Protein 3Q3U (pdb70)

CATH classification: 1.10.520.10 (+1 more: 1.10.420.10)

Sequence (338 aa):
MMVSCGGGRSVKNAACCAWFPVLDDIQANLFNGGKCEEEAHEAVRLTFHDAVGFSLAAQKAGKFGGGGADGSILAFSSDIIETAFIPNFGLEFTTEGFIPFALAHGVSFGDFVQFAGAVGAANCAGGPRLQFLAGRSNISQPSPDGLVPDPTDSADKILARMADIGFSPTEVVHLLASHSIAAQYEVDTDVAGSPFDSTPSVFDTQFFVESLLHGTQFTGSGQGGEVMSPIPGEFRLQSDFALSRDPRTACEWQALVNNQQAMVNNFEAVVMSSRLAVIGQIPSELVVDCSDVIPTPPLAKVAQQVGSLPPGKSMADVQVACTNGMPFPSLPTSPGPVQTVAPVL

Radius of gyration: 19.37 Å; Cα contacts (8 Å, |Δi|>4): 749; chains: 1; bounding box: 43×42×55 Å

Foldseek 3Di:
DAALDPPHDDPDVVLSLCLVLLVCCCVPQVVNLALFDSLLLLQVLLQLQQLLAFQVCVVVVHGSFLGLALQCQVVVVPSCPFVQNPPCCVNSVSQVVSCVVSVFASSLSSLQSNQQNQQAFALGALAWRWGQHDNDTDHRDHDLHDFLPDALVVVQVSVVRLPDHLLLVLLQCLSLCQAFACPLAVVLGQQGQFLGNSHSFLRNLFQLQFDFDAAQHPCGRQWDGGNAHSHTHGNNSNNQCQPQRRVQSSLVQQQASPVSRVSNNVSSNSSSQRSHDRVSIGTSSSSHDHYDPDDHHRHHAAEAPDFLVRGHRRHDPHDDHDRHHYDDDHRDHRDGRD

Nearest PDB structures (foldseek):
  3q3u-assembly1_A  TM=1.003E+00  e=7.144E-75  Trametopsis cervina
  6iss-assembly1_A  TM=9.719E-01  e=2.420E-45  Phanerochaete chrysosporium RP-78
  6a6q-assembly1_A  TM=9.745E-01  e=8.321E-45  Phanerochaete chrysosporium RP-78
  1b82-assembly2_B  TM=9.732E-01  e=1.282E-44  Phanerodontia chrysosporium
  1lga-assembly2_B  TM=9.740E-01  e=3.044E-44  Phanerodontia chrysosporium

Solvent-accessible surface area: 13655 Å² total; per-residue (Å²): 156,70,84,40,44,92,78,82,51,0,151,44,65,75,0,32,65,14,16,76,1,13,67,36,0,31,62,104,19,3,94,58,26,88,8,72,55,70,1,14,18,0,8,82,0,1,47,18,0,0,0,3,26,8,58,60,18,90,170,75,75,145,116,3,5,21,1,0,13,0,2,0,2,40,58,6,120,87,2,17,83,18,146,34,0,52,29,0,85,82,12,0,93,33,4,25,71,28,0,116,80,58,72,23,10,25,0,8,0,0,8,0,0,0,1,0,0,0,0,14,0,16,16,8,0,95,8,67,2,22,7,46,7,62,84,151,18,106,43,9,42,97,64,24,16,25,29,29,80,14,56,9,94,125,8,8,65,31,6,56,28,5,28,3,49,41,54,32,4,0,20,14,24,0,22,36,0,2,13,19,8,40,91,34,11,92,125,35,25,0,4,0,18,0,42,38,20,56,38,0,12,1,20,3,0,0,0,4,3,0,74,23,81,47,103,28,16,80,32,94,46,12,9,38,83,0,3,10,48,13,2,2,8,14,49,12,3,79,20,3,0,42,20,117,115,0,2,33,46,0,22,53,3,1,65,62,5,89,29,0,9,76,33,0,51,62,4,8,30,108,0,10,25,16,45,38,110,74,109,129,22,61,67,2,27,53,3,5,29,107,29,65,194,50,204,19,58,80,61,1,28,2,6,32,66,30,58,56,84,42,9,68,87,23,9,127,128,25,147,114,27,60,105,5,74,70,36,127,56,98,82,126,94,13,74,72,16,147

InterPro domains:
  IPR001621 Fungal ligninase [PR00462] (22-35)
  IPR001621 Fungal ligninase [PR00462] (36-54)
  IPR001621 Fungal ligninase [PR00462] (56-76)
  IPR001621 Fungal ligninase [PR00462] (83-102)
  IPR001621 Fungal ligninase [PR00462] (103-125)
  IPR001621 Fungal ligninase [PR00462] (126-143)
  IPR001621 Fungal ligninase [PR00462] (144-157)
  IPR001621 Fungal ligninase [PR00462] (158-185)
  IPR001621 Fungal ligninase [PR00462] (186-208)
  IPR001621 Fungal ligninase [PR00462] (209-231)
  IPR001621 Fungal ligninase [PR00462] (252-277)
  IPR001621 Fungal ligninase [PR00462] (286-311)
  IPR001621 Fungal ligninase [PR00462] (336-355)
  IPR001621 Fungal ligninase [cd00692] (24-354)
  IPR002016 Haem peroxidase [PF00141] (46-277)
  IPR002016 Haem peroxidase [PR00458] (61-75)
  IPR002016 Haem peroxidase [PR00458] (126-143)
  IPR002016 Haem peroxidase [PR00458] (145-157)
  IPR002016 Haem peroxidase [PR00458] (190-205)
  IPR002016 Haem peroxidase [PR00458] (215-230)

Secondary structure (DSSP, 8-state):
-EEEETTEEESSGGGGGHHHHHHHHHHHTSTTT--SHHHHHHHHHHHHHHTS--HHHHHTTS----SSSSHHHHTHHHHTTSGGGTTHHHHHHHHHHHHHHHT--HHHHHHHHHHHHHHTSBT------EE---S---PPPTT-S--TTS-HHHHHHHHHTTT--HHHHHHHGGGGGG-EESSS-GGGTTEESSS-TTB-STHHHHHHTBPP-B-SS-S-TTEE-BSSTT--EEHHHHHHHHSTTTHHHHHHHTT-HHHHHHHHHHHHHHHTTTTS-GGGSEE-GGGSPPPPS----SS--BPTT--GGGB----SSS-PPP-PPBPPS---PPPP--

Organism: NCBI:txid1111950

Structure (mmCIF, N/CA/C/O backbone):
data_3Q3U
#
_entry.id   3Q3U
#
_cell.length_a   43.904
_cell.length_b   72.931
_cell.length_c   95.232
_cell.angle_alpha   90.00
_cell.angle_beta   90.00
_cell.angle_gamma   90.00
#
_symmetry.space_group_name_H-M   'P 21 21 21'
#
loop_
_entity.id
_entity.type
_entity.pdbx_description
1 polymer 'Lignin peroxidase'
2 non-polymer 'PROTOPORPHYRIN IX CONTAINING FE'
3 non-polymer (4S)-2-METHYL-2,4-PENTANEDIOL
4 non-polymer 'CALCIUM ION'
5 non-polymer 'SODIUM ION'
6 non-polymer 'CHLORIDE ION'
7 water water
#
loop_
_atom_site.group_PDB
_atom_site.id
_atom_site.type_symbol
_atom_site.label_atom_id
_atom_site.label_alt_id
_atom_site.label_comp_id
_atom_site.label_asym_id
_atom_site.label_entity_id
_atom_site.label_seq_id
_atom_site.pdbx_PDB_ins_code
_atom_site.Cartn_x
_atom_site.Cartn_y
_atom_site.Cartn_z
_atom_site.occupancy
_atom_site.B_iso_or_equiv
_atom_site.auth_seq_id
_atom_site.auth_comp_id
_atom_site.auth_asym_id
_atom_site.auth_atom_id
_atom_site.pdbx_PDB_model_num
ATOM 1 N N . MET A 1 1 ? 22.027 -15.322 -31.484 1.00 17.91 0 MET A N 1
ATOM 2 C CA A MET A 1 1 ? 22.955 -14.289 -30.942 0.50 16.56 0 MET A CA 1
ATOM 3 C CA B MET A 1 1 ? 22.907 -14.247 -30.970 0.50 17.38 0 MET A CA 1
ATOM 4 C C . MET A 1 1 ? 23.788 -13.731 -32.084 1.00 17.70 0 MET A C 1
ATOM 5 O O . MET A 1 1 ? 23.990 -14.405 -33.087 1.00 17.20 0 MET A O 1
ATOM 14 N N . VAL A 1 2 ? 24.295 -12.501 -31.910 1.00 16.88 1 VAL A N 1
ATOM 15 C CA . VAL A 1 2 ? 25.359 -12.016 -32.763 1.00 17.31 1 VAL A CA 1
ATOM 16 C C . VAL A 1 2 ? 26.595 -11.789 -31.860 1.00 17.57 1 VAL A C 1
ATOM 17 O O . VAL A 1 2 ? 26.518 -11.930 -30.610 1.00 17.41 1 VAL A O 1
ATOM 21 N N . SER A 1 3 ? 27.716 -11.427 -32.497 1.00 17.49 2 SER A N 1
ATOM 22 C CA . SER A 1 3 ? 28.934 -11.209 -31.747 1.00 15.90 2 SER A CA 1
ATOM 23 C C .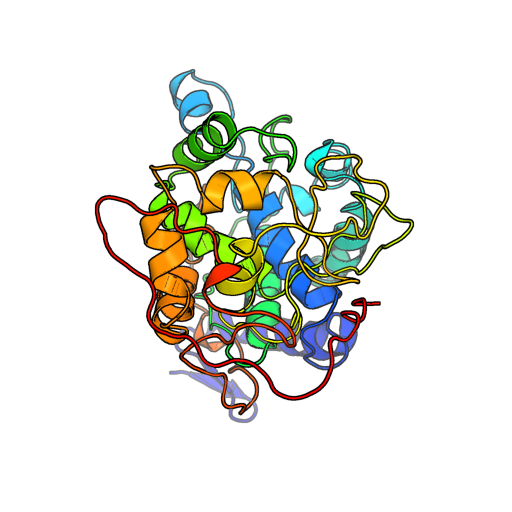 SER A 1 3 ? 29.313 -9.729 -31.775 1.00 15.79 2 SER A C 1
ATOM 24 O O . SER A 1 3 ? 28.988 -8.985 -32.728 1.00 15.13 2 SER A O 1
ATOM 27 N N . CYS A 1 4 ? 30.016 -9.313 -30.736 1.00 12.51 3 CYS A N 1
ATOM 28 C CA . CYS A 1 4 ? 30.422 -7.919 -30.665 1.00 12.82 3 CYS A CA 1
ATOM 29 C C . CYS A 1 4 ? 31.910 -7.888 -30.906 1.00 13.70 3 CYS A C 1
ATOM 30 O O . CYS A 1 4 ? 32.472 -6.813 -30.937 1.00 14.24 3 CYS A O 1
ATOM 33 N N . GLY A 1 5 ? 32.523 -9.065 -31.077 1.00 11.54 4 GLY A N 1
ATOM 34 C CA . GLY A 1 5 ? 33.980 -9.200 -31.232 1.00 13.00 4 GLY A CA 1
ATOM 35 C C . GLY A 1 5 ? 34.669 -9.669 -29.949 1.00 13.10 4 GLY A C 1
ATOM 36 O O . GLY A 1 5 ? 34.226 -9.360 -28.833 1.00 13.00 4 GLY A O 1
ATOM 37 N N . GLY A 1 6 ? 35.729 -10.450 -30.113 1.00 14.34 5 GLY A N 1
ATOM 38 C CA . GLY A 1 6 ? 36.532 -10.842 -28.949 1.00 13.37 5 GLY A CA 1
ATOM 39 C C . GLY A 1 6 ? 35.877 -11.875 -28.057 1.00 13.61 5 GLY A C 1
ATOM 40 O O . GLY A 1 6 ? 36.291 -12.022 -26.901 1.00 13.81 5 GLY A O 1
ATOM 41 N N . GLY A 1 7 ? 34.854 -12.569 -28.556 1.00 12.82 6 GLY A N 1
ATOM 42 C CA . GLY A 1 7 ? 34.180 -13.647 -27.786 1.00 11.41 6 GLY A CA 1
ATOM 43 C C . GLY A 1 7 ? 32.979 -13.125 -27.010 1.00 12.80 6 GLY A C 1
ATOM 44 O O . GLY A 1 7 ? 32.331 -13.891 -26.326 1.00 11.69 6 GLY A O 1
ATOM 45 N N . ARG A 1 8 ? 32.683 -11.828 -27.107 1.00 10.42 7 ARG A N 1
ATOM 46 C CA . ARG A 1 8 ? 31.482 -11.233 -26.490 1.00 13.22 7 ARG A CA 1
ATOM 47 C C . ARG A 1 8 ? 30.275 -11.280 -27.411 1.00 12.28 7 ARG A C 1
ATOM 48 O O . ARG A 1 8 ? 30.358 -10.934 -28.606 1.00 12.50 7 ARG A O 1
ATOM 56 N N . SER A 1 9 ? 29.166 -11.778 -26.865 1.00 12.69 8 SER A N 1
ATOM 57 C CA . SER A 1 9 ? 27.948 -11.991 -27.666 1.00 13.10 8 SER A CA 1
ATOM 58 C C . SER A 1 9 ? 26.731 -11.283 -27.069 1.00 12.96 8 SER A C 1
ATOM 59 O O . SER A 1 9 ? 26.616 -11.162 -25.837 1.00 13.00 8 SER A O 1
ATOM 62 N N . VAL A 1 10 ? 25.813 -10.862 -27.934 1.00 10.80 9 VAL A N 1
ATOM 63 C CA . VAL A 1 10 ? 24.508 -10.297 -27.512 1.00 11.38 9 VAL A CA 1
ATOM 64 C C . VAL A 1 10 ? 23.348 -10.833 -28.381 1.00 11.77 9 VAL A C 1
ATOM 65 O O . VAL A 1 10 ? 23.559 -11.201 -29.535 1.00 11.62 9 VAL A O 1
ATOM 69 N N . LYS A 1 11 ? 22.137 -10.866 -27.822 1.00 10.99 10 LYS A N 1
ATOM 70 C CA . LYS A 1 11 ? 20.934 -11.186 -28.619 1.00 11.79 10 LYS A CA 1
ATOM 71 C C . LYS A 1 11 ? 20.622 -10.055 -29.624 1.00 12.32 10 LYS A C 1
ATOM 72 O O . LYS A 1 11 ? 20.353 -10.305 -30.809 1.00 12.26 10 LYS A O 1
ATOM 78 N N . ASN A 1 12 ? 20.728 -8.817 -29.145 1.00 10.60 11 ASN A N 1
ATOM 79 C CA . ASN A 1 12 ? 20.401 -7.660 -29.973 1.00 10.94 11 ASN A CA 1
ATOM 80 C C . ASN A 1 12 ? 21.620 -6.869 -30.341 1.00 11.28 11 ASN A C 1
ATOM 81 O O . ASN A 1 12 ? 22.234 -6.251 -29.451 1.00 9.47 11 ASN A O 1
ATOM 86 N N . ALA A 1 13 ? 21.926 -6.837 -31.645 1.00 10.96 12 ALA A N 1
ATOM 87 C CA . ALA A 1 13 ? 23.180 -6.240 -32.140 1.00 12.16 12 ALA A CA 1
ATOM 88 C C . ALA A 1 13 ? 23.393 -4.836 -31.648 1.00 11.28 12 ALA A C 1
ATOM 89 O O . ALA A 1 13 ? 24.544 -4.445 -31.421 1.00 10.03 12 ALA A O 1
ATOM 91 N N . ALA A 1 14 ? 22.327 -4.039 -31.545 1.00 10.21 13 ALA A N 1
ATOM 92 C CA . ALA A 1 14 ? 22.534 -2.676 -31.109 1.00 11.79 13 ALA A CA 1
ATOM 93 C C . ALA A 1 14 ? 23.205 -2.590 -29.734 1.00 12.22 13 ALA A C 1
ATOM 94 O O . ALA A 1 14 ? 23.864 -1.535 -29.407 1.00 11.89 13 ALA A O 1
ATOM 96 N N . CYS A 1 15 ? 23.040 -3.658 -28.942 1.00 10.39 14 CYS A N 1
ATOM 97 C CA . CYS A 1 15 ? 23.635 -3.715 -27.602 1.00 10.38 14 CYS A CA 1
ATOM 98 C C . CYS A 1 15 ? 25.159 -3.735 -27.522 1.00 10.57 14 CYS A C 1
ATOM 99 O O . CYS A 1 15 ? 25.734 -3.416 -26.443 1.00 9.59 14 CYS A O 1
ATOM 102 N N . CYS A 1 16 ? 25.818 -4.076 -28.639 1.00 9.20 15 CYS A N 1
ATOM 103 C CA . CYS A 1 16 ? 27.302 -4.107 -28.683 1.00 10.30 15 CYS A CA 1
ATOM 104 C C . CYS A 1 16 ? 27.901 -2.767 -28.231 1.00 10.96 15 CYS A C 1
ATOM 105 O O . CYS A 1 16 ? 28.903 -2.797 -27.535 1.00 11.29 15 CYS A O 1
ATOM 108 N N . ALA A 1 17 ? 27.222 -1.651 -28.540 1.00 10.92 16 ALA A N 1
ATOM 109 C CA . ALA A 1 17 ? 27.644 -0.270 -28.165 1.00 11.46 16 ALA A CA 1
ATOM 110 C C . ALA A 1 17 ? 27.848 -0.107 -26.645 1.00 11.16 16 ALA A C 1
ATOM 111 O O . ALA A 1 17 ? 28.559 0.801 -26.210 1.00 9.77 16 ALA A O 1
ATOM 113 N N . TRP A 1 18 ? 27.192 -0.966 -25.842 1.00 9.06 17 TRP A N 1
ATOM 114 C CA . TRP A 1 18 ? 27.298 -0.856 -24.392 1.00 9.32 17 TRP A CA 1
ATOM 115 C C . TRP A 1 18 ? 28.591 -1.508 -23.840 1.00 10.56 17 TRP A C 1
ATOM 116 O O . TRP A 1 18 ? 28.981 -1.231 -22.711 1.00 10.02 17 TRP A O 1
ATOM 127 N N . PHE A 1 19 ? 29.230 -2.406 -24.623 1.00 9.75 18 PHE A N 1
ATOM 128 C CA . PHE A 1 19 ? 30.511 -2.979 -24.117 1.00 10.41 18 PHE A CA 1
ATOM 129 C C . PHE A 1 19 ? 31.636 -1.963 -23.904 1.00 11.10 18 PHE A C 1
ATOM 130 O O . PHE A 1 19 ? 32.337 -2.062 -22.905 1.00 10.43 18 PHE A O 1
ATOM 138 N N . PRO A 1 20 ? 31.820 -0.991 -24.844 1.00 11.09 19 PRO A N 1
ATOM 139 C CA . PRO A 1 20 ? 32.793 0.052 -24.522 1.00 10.33 19 PRO A CA 1
ATOM 140 C C . PRO A 1 20 ? 32.408 0.862 -23.291 1.00 10.82 19 PRO A C 1
ATOM 141 O O . PRO A 1 20 ? 33.302 1.294 -22.550 1.00 12.26 19 PRO A O 1
ATOM 145 N N . VAL A 1 21 ? 31.122 1.052 -23.030 1.00 9.45 20 VAL A N 1
ATOM 146 C CA . VAL A 1 21 ? 30.696 1.727 -21.784 1.00 7.56 20 VAL A CA 1
ATOM 147 C C . VAL A 1 21 ? 31.048 0.853 -20.583 1.00 7.24 20 VAL A C 1
ATOM 148 O O . VAL A 1 21 ? 31.545 1.379 -19.586 1.00 6.78 20 VAL A O 1
ATOM 152 N N . LEU A 1 22 ? 30.738 -0.449 -20.656 1.00 5.19 21 LEU A N 1
ATOM 153 C CA . LEU A 1 22 ? 31.100 -1.416 -19.592 1.00 6.52 21 LEU A CA 1
ATOM 154 C C . LEU A 1 22 ? 32.597 -1.332 -19.227 1.00 7.56 21 LEU A C 1
ATOM 155 O O . LEU A 1 22 ? 32.980 -1.180 -18.037 1.00 5.60 21 LEU A O 1
ATOM 160 N N . ASP A 1 23 ? 33.455 -1.463 -20.259 1.00 7.97 22 ASP A N 1
ATOM 161 C CA . ASP A 1 23 ? 34.892 -1.492 -20.042 1.00 9.23 22 ASP A CA 1
ATOM 162 C C . ASP A 1 23 ? 35.415 -0.189 -19.376 1.00 9.63 22 ASP A C 1
ATOM 163 O O . ASP A 1 23 ? 36.264 -0.219 -18.433 1.00 8.39 22 ASP A O 1
ATOM 168 N N . ASP A 1 24 ? 34.899 0.945 -19.845 1.00 8.64 23 ASP A N 1
ATOM 169 C CA . ASP A 1 24 ? 35.279 2.243 -19.305 1.00 8.48 23 ASP A CA 1
ATOM 170 C C . ASP A 1 24 ? 34.853 2.391 -17.857 1.00 9.48 23 ASP A C 1
ATOM 171 O O . ASP A 1 24 ? 35.680 2.662 -16.972 1.00 9.35 23 ASP A O 1
ATOM 176 N N . ILE A 1 25 ? 33.572 2.172 -17.583 1.00 8.78 24 ILE A N 1
ATOM 177 C CA . ILE A 1 25 ? 33.182 2.308 -16.193 1.00 9.18 24 ILE A CA 1
ATOM 178 C C . ILE A 1 25 ? 33.787 1.266 -15.253 1.00 7.97 24 ILE A C 1
ATOM 179 O O . ILE A 1 25 ? 34.055 1.578 -14.099 1.00 8.10 24 ILE A O 1
ATOM 184 N N . GLN A 1 26 ? 33.932 0.014 -15.681 1.00 7.55 25 GLN A N 1
ATOM 185 C CA . GLN A 1 26 ? 34.540 -0.929 -14.729 1.00 8.19 25 GLN A CA 1
ATOM 186 C C . GLN A 1 26 ? 35.949 -0.476 -14.366 1.00 9.33 25 GLN A C 1
ATOM 187 O O . GLN A 1 26 ? 36.344 -0.580 -13.220 1.00 9.08 25 GLN A O 1
ATOM 193 N N . ALA A 1 27 ? 36.728 -0.021 -15.369 1.00 10.18 26 ALA A N 1
ATOM 194 C CA . ALA A 1 27 ? 38.090 0.436 -15.084 1.00 11.13 26 ALA A CA 1
ATOM 195 C C . ALA A 1 27 ? 38.165 1.799 -14.368 1.00 10.69 26 ALA A C 1
ATOM 196 O O . ALA A 1 27 ? 38.950 1.952 -13.434 1.00 11.93 26 ALA A O 1
ATOM 198 N N . ASN A 1 28 ? 37.390 2.772 -14.837 1.00 10.61 27 ASN A N 1
ATOM 199 C CA . ASN A 1 28 ? 37.575 4.205 -14.497 1.00 11.39 27 ASN A CA 1
ATOM 200 C C . ASN A 1 28 ? 36.546 4.827 -13.588 1.00 11.21 27 ASN A C 1
ATOM 201 O O . ASN A 1 28 ? 36.713 5.983 -13.122 1.00 13.16 27 ASN A O 1
ATOM 206 N N . LEU A 1 29 ? 35.470 4.109 -13.336 1.00 9.06 28 LEU A N 1
ATOM 207 C CA . LEU A 1 29 ? 34.512 4.577 -12.314 1.00 8.19 28 LEU A CA 1
ATOM 208 C C . LEU A 1 29 ? 34.491 3.593 -11.127 1.00 8.24 28 LEU A C 1
ATOM 209 O O . LEU A 1 29 ? 34.472 4.001 -9.967 1.00 8.53 28 LEU A O 1
ATOM 214 N N . PHE A 1 30 ? 34.473 2.303 -11.413 1.00 8.18 29 PHE A N 1
ATOM 215 C CA . PHE A 1 30 ? 34.399 1.284 -10.322 1.00 8.43 29 PHE A CA 1
ATOM 216 C C . PHE A 1 30 ? 35.762 0.688 -9.895 1.00 9.37 29 PHE A C 1
ATOM 217 O O . PHE A 1 30 ? 35.764 -0.393 -9.293 1.00 9.77 29 PHE A O 1
ATOM 225 N N . ASN A 1 31 ? 36.873 1.328 -10.306 1.00 10.28 30 ASN A N 1
ATOM 226 C CA . ASN A 1 31 ? 38.177 0.984 -9.724 1.00 13.16 30 ASN A CA 1
ATOM 227 C C . ASN A 1 31 ? 38.568 -0.479 -10.033 1.00 12.79 30 ASN A C 1
ATOM 228 O O . ASN A 1 31 ? 39.012 -1.245 -9.138 1.00 14.43 30 ASN A O 1
ATOM 233 N N . GLY A 1 32 ? 38.295 -0.911 -11.277 1.00 12.11 31 GLY A N 1
ATOM 234 C CA . GLY A 1 32 ? 38.520 -2.274 -11.669 1.00 12.11 31 GLY A CA 1
ATOM 235 C C . GLY A 1 32 ? 37.447 -3.271 -11.216 1.00 13.26 31 GLY A C 1
ATOM 236 O O . GLY A 1 32 ? 37.781 -4.348 -10.772 1.00 11.58 31 GLY A O 1
ATOM 237 N N . GLY A 1 33 ? 36.171 -2.921 -11.382 1.00 12.27 32 GLY A N 1
ATOM 238 C CA . GLY A 1 33 ? 35.049 -3.876 -11.190 1.00 12.57 32 GLY A CA 1
ATOM 239 C C . GLY A 1 33 ? 34.788 -4.150 -9.716 1.00 11.38 32 GLY A C 1
ATOM 240 O O . GLY A 1 33 ? 34.348 -5.249 -9.373 1.00 12.42 32 GLY A O 1
ATOM 241 N N . LYS A 1 34 ? 35.030 -3.173 -8.852 1.00 9.84 33 LYS A N 1
ATOM 242 C CA . LYS A 1 34 ? 34.773 -3.341 -7.428 1.00 10.50 33 LYS A CA 1
ATOM 243 C C . LYS A 1 34 ? 33.322 -2.979 -7.010 1.00 10.29 33 LYS A C 1
ATOM 244 O O . LYS A 1 34 ? 32.629 -2.193 -7.681 1.00 8.25 33 LYS A O 1
ATOM 250 N N . CYS A 1 35 ? 32.917 -3.538 -5.872 1.00 8.03 34 CYS A N 1
ATOM 251 C CA . CYS A 1 35 ? 31.665 -3.176 -5.230 1.00 8.14 34 CYS A CA 1
ATOM 252 C C . CYS A 1 35 ? 31.957 -2.313 -3.986 1.00 8.14 34 CYS A C 1
ATOM 253 O O . CYS A 1 35 ? 31.851 -2.778 -2.824 1.00 7.81 34 CYS A O 1
ATOM 256 N N . GLU A 1 36 ? 32.340 -1.065 -4.240 1.00 7.22 35 GLU A N 1
ATOM 257 C CA . GLU A 1 36 ? 32.746 -0.137 -3.193 1.00 8.05 35 GLU A CA 1
ATOM 258 C C . GLU A 1 36 ? 31.961 1.128 -3.413 1.00 6.91 35 GLU A C 1
ATOM 259 O O . GLU A 1 36 ? 30.868 1.047 -3.991 1.00 6.65 35 GLU A O 1
ATOM 265 N N . GLU A 1 37 ? 32.507 2.277 -3.011 1.00 6.35 36 GLU A N 1
ATOM 266 C CA . GLU A 1 37 ? 31.681 3.458 -2.909 1.00 7.50 36 GLU A CA 1
ATOM 267 C C . GLU A 1 37 ? 31.002 3.801 -4.215 1.00 8.19 36 GLU A C 1
ATOM 268 O O . GLU A 1 37 ? 29.840 4.124 -4.198 1.00 7.61 36 GLU A O 1
ATOM 274 N N . GLU A 1 38 ? 31.716 3.746 -5.355 1.00 6.84 37 GLU A N 1
ATOM 275 C CA . GLU A 1 38 ? 31.082 4.207 -6.651 1.00 7.27 37 GLU A CA 1
ATOM 276 C C . GLU A 1 38 ? 29.965 3.282 -7.128 1.00 6.08 37 GLU A C 1
ATOM 277 O O . GLU A 1 38 ? 28.927 3.749 -7.619 1.00 6.53 37 GLU A O 1
ATOM 283 N N . ALA A 1 39 ? 30.177 1.974 -6.988 1.00 6.31 38 ALA A N 1
ATOM 284 C CA . ALA A 1 39 ? 29.125 0.954 -7.268 1.00 5.71 38 ALA A CA 1
ATOM 285 C C . ALA A 1 39 ? 27.920 1.136 -6.393 1.00 5.18 38 ALA A C 1
ATOM 286 O O . ALA A 1 39 ? 26.778 1.028 -6.871 1.00 4.79 38 ALA A O 1
ATOM 288 N N . HIS A 1 40 ? 28.127 1.354 -5.092 1.00 3.24 39 HIS A N 1
ATOM 289 C CA . HIS A 1 40 ? 26.996 1.631 -4.214 1.00 3.11 39 HIS A CA 1
ATOM 290 C C . HIS A 1 40 ? 26.234 2.898 -4.663 1.00 3.36 39 HIS A C 1
ATOM 291 O O . HIS A 1 40 ? 25.013 2.929 -4.717 1.00 3.13 39 HIS A O 1
ATOM 298 N N . GLU A 1 41 ? 26.971 3.958 -4.986 1.00 3.28 40 GLU A N 1
ATOM 299 C CA . GLU A 1 41 ? 26.339 5.208 -5.434 1.00 3.41 40 GLU A CA 1
ATOM 300 C C . GLU A 1 41 ? 25.541 4.959 -6.722 1.00 3.75 40 GLU A C 1
ATOM 301 O O . GLU A 1 41 ? 24.484 5.553 -6.930 1.00 4.22 40 GLU A O 1
ATOM 307 N N . ALA A 1 42 ? 26.070 4.135 -7.616 1.00 5.05 41 ALA A N 1
ATOM 308 C CA . ALA A 1 42 ? 25.363 3.841 -8.880 1.00 3.87 41 ALA A CA 1
ATOM 309 C C . ALA A 1 42 ? 24.003 3.139 -8.588 1.00 5.70 41 ALA A C 1
ATOM 310 O O . ALA A 1 42 ? 22.962 3.462 -9.172 1.00 4.28 41 ALA A O 1
ATOM 312 N N . VAL A 1 43 ? 24.004 2.199 -7.661 1.00 4.16 42 VAL A N 1
ATOM 313 C CA . VAL A 1 43 ? 22.743 1.568 -7.288 1.00 4.38 42 VAL A CA 1
ATOM 314 C C . VAL A 1 43 ? 21.766 2.604 -6.651 1.00 3.62 42 VAL A C 1
ATOM 315 O O . VAL A 1 43 ? 20.583 2.676 -7.027 1.00 3.66 42 VAL A O 1
ATOM 319 N N . ARG A 1 44 ? 22.262 3.396 -5.739 1.00 3.67 43 ARG A N 1
ATOM 320 C CA . ARG A 1 44 ? 21.437 4.392 -5.104 1.00 2.86 43 ARG A CA 1
ATOM 321 C C . ARG A 1 44 ? 20.874 5.368 -6.157 1.00 3.97 43 ARG A C 1
ATOM 322 O O . ARG A 1 44 ? 19.711 5.772 -6.068 1.00 3.85 43 ARG A O 1
ATOM 330 N N . LEU A 1 45 ? 21.715 5.797 -7.112 1.00 3.25 44 LEU A N 1
ATOM 331 C CA . LEU A 1 45 ? 21.247 6.711 -8.166 1.00 4.56 44 LEU A CA 1
ATOM 332 C C . LEU A 1 45 ? 20.088 6.188 -8.986 1.00 5.43 44 LEU A C 1
ATOM 333 O O . LEU A 1 45 ? 19.258 6.982 -9.397 1.00 5.55 44 LEU A O 1
ATOM 338 N N . THR A 1 46 ? 20.005 4.858 -9.230 1.00 4.08 45 THR A N 1
ATOM 339 C CA . THR A 1 46 ? 18.873 4.375 -10.027 1.00 4.85 45 THR A CA 1
ATOM 340 C C . THR A 1 46 ? 17.563 4.751 -9.328 1.00 4.94 45 THR A C 1
ATOM 341 O O . THR A 1 46 ? 16.597 5.151 -9.973 1.00 4.13 45 THR A O 1
ATOM 345 N N . PHE A 1 47 ? 17.559 4.662 -8.000 1.00 4.66 46 PHE A N 1
ATOM 346 C CA . PHE A 1 47 ? 16.349 4.948 -7.233 1.00 4.25 46 PHE A CA 1
ATOM 347 C C . PHE A 1 47 ? 16.134 6.471 -7.143 1.00 4.70 46 PHE A C 1
ATOM 348 O O . PHE A 1 47 ? 15.013 6.925 -7.346 1.00 6.04 46 PHE A O 1
ATOM 356 N N . HIS A 1 48 ? 17.169 7.268 -6.871 1.00 5.35 47 HIS A N 1
ATOM 357 C CA . HIS A 1 48 ? 16.968 8.705 -6.839 1.00 4.81 47 HIS A CA 1
ATOM 358 C C . HIS A 1 48 ? 16.502 9.218 -8.187 1.00 5.19 47 HIS A C 1
ATOM 359 O O . HIS A 1 48 ? 15.794 10.227 -8.263 1.00 4.37 47 HIS A O 1
ATOM 366 N N . ASP A 1 49 ? 16.919 8.552 -9.264 1.00 4.03 48 ASP A N 1
ATOM 367 C CA . ASP A 1 49 ? 16.371 8.929 -10.583 1.00 4.82 48 ASP A CA 1
ATOM 368 C C . ASP A 1 49 ? 14.915 8.527 -10.718 1.00 3.72 48 ASP A C 1
ATOM 369 O O . ASP A 1 49 ? 14.027 9.362 -11.044 1.00 5.24 48 ASP A O 1
ATOM 374 N N . ALA A 1 50 ? 14.620 7.252 -10.504 1.00 5.20 49 ALA A N 1
ATOM 375 C CA . ALA A 1 50 ? 13.278 6.722 -10.813 1.00 5.29 49 ALA A CA 1
ATOM 376 C C . ALA A 1 50 ? 12.174 7.245 -9.886 1.00 6.47 49 ALA A C 1
ATOM 377 O O . ALA A 1 50 ? 11.006 7.299 -10.280 1.00 6.98 49 ALA A O 1
ATOM 379 N N . VAL A 1 51 ? 12.528 7.617 -8.660 1.00 5.20 50 VAL A N 1
ATOM 380 C CA . VAL A 1 51 ? 11.545 7.973 -7.639 1.00 5.11 50 VAL A CA 1
ATOM 381 C C . VAL A 1 51 ? 10.865 9.340 -7.942 1.00 6.20 50 VAL A C 1
ATOM 382 O O . VAL A 1 51 ? 9.806 9.646 -7.385 1.00 4.78 50 VAL A O 1
ATOM 386 N N . GLY A 1 52 ? 11.462 10.121 -8.848 1.00 5.32 51 GLY A N 1
ATOM 387 C CA . GLY A 1 52 ? 10.867 11.435 -9.297 1.00 4.45 51 GLY A CA 1
ATOM 388 C C . GLY A 1 52 ? 9.746 11.165 -10.316 1.00 5.36 51 GLY A C 1
ATOM 389 O O . GLY A 1 52 ? 9.889 11.369 -11.538 1.00 6.45 51 GLY A O 1
ATOM 390 N N . PHE A 1 53 ? 8.625 10.692 -9.788 1.00 6.30 52 PHE A N 1
ATOM 391 C CA . PHE A 1 53 ? 7.477 10.236 -10.548 1.00 6.83 52 PHE A CA 1
ATOM 392 C C . PHE A 1 53 ? 6.277 10.219 -9.556 1.00 8.35 52 PHE A C 1
ATOM 393 O O . PHE A 1 53 ? 6.461 9.915 -8.364 1.00 9.68 52 PHE A O 1
ATOM 401 N N . SER A 1 54 ? 5.063 10.549 -10.011 1.00 6.61 53 SER A N 1
ATOM 402 C CA . SER A 1 54 ? 3.952 10.502 -9.020 1.00 7.73 53 SER A CA 1
ATOM 403 C C . SER A 1 54 ? 2.640 10.164 -9.752 1.00 8.75 53 SER A C 1
ATOM 404 O O . SER A 1 54 ? 2.198 10.959 -10.600 1.00 9.37 53 SER A O 1
ATOM 407 N N . LEU A 1 55 ? 2.067 8.997 -9.459 1.00 9.71 54 LEU A N 1
ATOM 408 C CA . LEU A 1 55 ? 0.755 8.612 -10.009 1.00 10.98 54 LEU A CA 1
ATOM 409 C C . LEU A 1 55 ? -0.299 9.638 -9.541 1.00 11.78 54 LEU A C 1
ATOM 410 O O . LEU A 1 55 ? -1.144 10.079 -10.329 1.00 12.13 54 LEU A O 1
ATOM 415 N N . ALA A 1 56 ? -0.212 10.073 -8.285 1.00 11.28 55 ALA A N 1
ATOM 416 C CA . ALA A 1 56 ? -1.210 11.040 -7.769 1.00 12.23 55 ALA A CA 1
ATOM 417 C C . ALA A 1 56 ? -1.155 12.371 -8.522 1.00 12.76 55 ALA A C 1
ATOM 418 O O . ALA A 1 56 ? -2.225 12.960 -8.871 1.00 13.92 55 ALA A O 1
ATOM 420 N N . ALA A 1 57 ? 0.064 12.869 -8.766 1.00 12.06 56 ALA A N 1
ATOM 421 C CA . ALA A 1 57 ? 0.243 14.099 -9.570 1.00 12.22 56 ALA A CA 1
ATOM 422 C C . ALA A 1 57 ? -0.460 13.942 -10.903 1.00 13.94 56 ALA A C 1
ATOM 423 O O . ALA A 1 57 ? -1.193 14.844 -11.353 1.00 13.69 56 ALA A O 1
ATOM 425 N N . GLN A 1 58 ? -0.178 12.823 -11.576 1.00 14.04 57 GLN A N 1
ATOM 426 C CA . GLN A 1 58 ? -0.775 12.577 -12.908 1.00 16.40 57 GLN A CA 1
ATOM 427 C C . GLN A 1 58 ? -2.298 12.606 -12.860 1.00 17.06 57 GLN A C 1
ATOM 428 O O . GLN A 1 58 ? -2.928 13.193 -13.722 1.00 16.36 57 GLN A O 1
ATOM 434 N N . LYS A 1 59 ? -2.879 11.940 -11.864 1.00 18.30 58 LYS A N 1
ATOM 435 C CA . LYS A 1 59 ? -4.307 12.014 -11.614 1.00 20.11 58 LYS A CA 1
ATOM 436 C C . LYS A 1 59 ? -4.825 13.450 -11.337 1.00 19.87 58 LYS A C 1
ATOM 437 O O . LYS A 1 59 ? -5.890 13.829 -11.839 1.00 20.97 58 LYS A O 1
ATOM 443 N N . ALA A 1 60 ? -4.058 14.277 -10.630 1.00 17.76 59 ALA A N 1
ATOM 444 C CA . ALA A 1 60 ? -4.438 15.678 -10.463 1.00 17.87 59 ALA A CA 1
ATOM 445 C C . ALA A 1 60 ? -4.131 16.591 -11.663 1.00 17.72 59 ALA A C 1
ATOM 446 O O . ALA A 1 60 ? -4.216 17.778 -11.514 1.00 18.52 59 ALA A O 1
ATOM 448 N N . GLY A 1 61 ? -3.677 16.055 -12.801 1.00 16.73 60 GLY A N 1
ATOM 449 C CA . GLY A 1 61 ? -3.358 16.890 -13.991 1.00 15.94 60 GLY A CA 1
ATOM 450 C C . GLY A 1 61 ? -2.082 17.745 -13.838 1.00 15.09 60 GLY A C 1
ATOM 451 O O . GLY A 1 61 ? -1.934 18.803 -14.484 1.00 14.08 60 GLY A O 1
ATOM 452 N N . LYS A 1 62 ? -1.155 17.281 -12.984 1.00 11.91 61 LYS A N 1
ATOM 453 C CA . LYS A 1 62 ? 0.144 17.949 -12.828 1.00 12.15 61 LYS A CA 1
ATOM 454 C C . LYS A 1 62 ? 1.278 17.004 -13.243 1.00 12.22 61 LYS A C 1
ATOM 455 O O . LYS A 1 62 ? 1.119 15.758 -13.252 1.00 11.06 61 LYS A O 1
ATOM 461 N N . PHE A 1 63 ? 2.429 17.614 -13.530 1.00 11.86 62 PHE A N 1
ATOM 462 C CA . PHE A 1 63 ? 3.626 16.852 -13.874 1.00 11.70 62 PHE A CA 1
ATOM 463 C C . PHE A 1 63 ? 4.202 16.268 -12.581 1.00 10.78 62 PHE A C 1
ATOM 464 O O . PHE A 1 63 ? 4.456 16.989 -11.644 1.00 11.18 62 PHE A O 1
ATOM 472 N N . GLY A 1 64 ? 4.314 14.940 -12.534 1.00 9.57 63 GLY A N 1
ATOM 473 C CA . GLY A 1 64 ? 4.840 14.270 -11.329 1.00 8.75 63 GLY A CA 1
ATOM 474 C C . GLY A 1 64 ? 6.294 13.838 -11.468 1.00 7.86 63 GLY A C 1
ATOM 475 O O . GLY A 1 64 ? 6.825 13.230 -10.561 1.00 8.82 63 GLY A O 1
ATOM 476 N N . GLY A 1 65 ? 6.922 14.124 -12.622 1.00 8.12 64 GLY A N 1
ATOM 477 C CA . GLY A 1 65 ? 8.293 13.672 -12.862 1.00 6.17 64 GLY A CA 1
ATOM 478 C C . GLY A 1 65 ? 8.279 12.557 -13.903 1.00 7.25 64 GLY A C 1
ATOM 479 O O . GLY A 1 65 ? 7.300 11.835 -14.024 1.00 8.36 64 GLY A O 1
ATOM 480 N N . GLY A 1 66 ? 9.344 12.458 -14.670 1.00 6.04 65 GLY A N 1
ATOM 481 C CA . GLY A 1 66 ? 9.393 11.470 -15.737 1.00 7.82 65 GLY A CA 1
ATOM 482 C C . GLY A 1 66 ? 10.026 10.139 -15.338 1.00 7.59 65 GLY A C 1
ATOM 483 O O . GLY A 1 66 ? 10.285 9.336 -16.216 1.00 8.02 65 GLY A O 1
ATOM 484 N N . GLY A 1 67 ? 10.230 9.899 -14.039 1.00 8.19 66 GLY A N 1
ATOM 485 C CA . GLY A 1 67 ? 10.742 8.643 -13.533 1.00 7.34 66 GLY A CA 1
ATOM 486 C C . GLY A 1 67 ? 12.191 8.351 -13.877 1.00 7.41 66 GLY A C 1
ATOM 487 O O . GLY A 1 67 ? 13.071 9.175 -13.619 1.00 7.32 66 GLY A O 1
ATOM 488 N N . ALA A 1 68 ? 12.416 7.154 -14.443 1.00 6.89 67 ALA A N 1
ATOM 489 C CA . ALA A 1 68 ? 13.759 6.613 -14.702 1.00 8.43 67 ALA A CA 1
ATOM 490 C C . ALA A 1 68 ? 14.127 7.239 -16.048 1.00 7.05 67 ALA A C 1
ATOM 491 O O . ALA A 1 68 ? 14.083 6.613 -17.098 1.00 8.23 67 ALA A O 1
ATOM 493 N N . ASP A 1 69 ? 14.476 8.523 -16.005 1.00 7.78 68 ASP A N 1
ATOM 494 C CA . ASP A 1 69 ? 14.672 9.336 -17.256 1.00 7.71 68 ASP A CA 1
ATOM 495 C C . ASP A 1 69 ? 16.012 10.109 -17.344 1.00 7.42 68 ASP A C 1
ATOM 496 O O . ASP A 1 69 ? 16.240 10.957 -18.225 1.00 8.14 68 ASP A O 1
ATOM 501 N N . GLY A 1 70 ? 16.940 9.822 -16.426 1.00 7.54 69 GLY A N 1
ATOM 502 C CA . GLY A 1 70 ? 18.176 10.580 -16.407 1.00 6.75 69 GLY A CA 1
ATOM 503 C C . GLY A 1 70 ? 18.121 12.025 -15.939 1.00 6.63 69 GLY A C 1
ATOM 504 O O . GLY A 1 70 ? 19.076 12.727 -16.064 1.00 6.14 69 GLY A O 1
ATOM 505 N N . SER A 1 71 ? 17.000 12.445 -15.372 1.00 8.15 70 SER A N 1
ATOM 506 C CA . SER A 1 71 ? 16.768 13.849 -14.976 1.00 7.28 70 SER A CA 1
ATOM 507 C C . SER A 1 71 ? 17.730 14.242 -13.824 1.00 7.14 70 SER A C 1
ATOM 508 O O . SER A 1 71 ? 18.137 15.392 -13.707 1.00 7.71 70 SER A O 1
ATOM 511 N N . ILE A 1 72 ? 18.056 13.271 -12.975 1.00 6.01 71 ILE A N 1
ATOM 512 C CA . ILE A 1 72 ? 18.998 13.487 -11.862 1.00 6.55 71 ILE A CA 1
ATOM 513 C C . ILE A 1 72 ? 20.417 13.895 -12.375 1.00 6.32 71 ILE A C 1
ATOM 514 O O . ILE A 1 72 ? 21.141 14.609 -11.688 1.00 5.66 71 ILE A O 1
ATOM 519 N N . LEU A 1 73 ? 20.775 13.457 -13.580 1.00 7.84 72 LEU A N 1
ATOM 520 C CA . LEU A 1 73 ? 22.002 13.938 -14.226 1.00 6.85 72 LEU A CA 1
ATOM 521 C C . LEU A 1 73 ? 21.727 15.169 -15.083 1.00 7.80 72 LEU A C 1
ATOM 522 O O . LEU A 1 73 ? 22.396 16.193 -14.921 1.00 8.34 72 LEU A O 1
ATOM 527 N N . ALA A 1 74 ? 20.765 15.080 -15.998 1.00 7.35 73 ALA A N 1
ATOM 528 C CA . ALA A 1 74 ? 20.490 16.281 -16.850 1.00 8.87 73 ALA A CA 1
ATOM 529 C C . ALA A 1 74 ? 20.233 17.545 -16.028 1.00 7.66 73 ALA A C 1
ATOM 530 O O . ALA A 1 74 ? 20.633 18.663 -16.434 1.00 9.66 73 ALA A O 1
ATOM 532 N N . PHE A 1 75 ? 19.514 17.396 -14.911 1.00 6.42 74 PHE A N 1
ATOM 533 C CA . PHE A 1 75 ? 19.237 18.536 -14.090 1.00 6.54 74 PHE A CA 1
ATOM 534 C C . PHE A 1 75 ? 19.809 18.388 -12.712 1.00 7.97 74 PHE A C 1
ATOM 535 O O . PHE A 1 75 ? 19.114 18.724 -11.747 1.00 8.24 74 PHE A O 1
ATOM 543 N N . SER A 1 76 ? 21.041 17.876 -12.616 1.00 9.34 75 SER A N 1
ATOM 544 C CA A SER A 1 76 ? 21.720 17.721 -11.311 0.50 8.98 75 SER A CA 1
ATOM 545 C CA B SER A 1 76 ? 21.744 17.722 -11.326 0.50 9.77 75 SER A CA 1
ATOM 546 C C . SER A 1 76 ? 21.720 19.027 -10.534 1.00 10.46 75 SER A C 1
ATOM 547 O O . SER A 1 76 ? 21.541 19.014 -9.324 1.00 11.01 75 SER A O 1
ATOM 552 N N . ASP A 1 77 ? 21.883 20.170 -11.229 1.00 11.40 76 ASP A N 1
ATOM 553 C CA . ASP A 1 77 ? 21.933 21.478 -10.520 1.00 13.36 76 ASP A CA 1
ATOM 554 C C . ASP A 1 77 ? 20.684 21.647 -9.643 1.00 11.29 76 ASP A C 1
ATOM 555 O O . ASP A 1 77 ? 20.728 22.224 -8.572 1.00 13.12 76 ASP A O 1
ATOM 560 N N . ILE A 1 78 ? 19.557 21.158 -10.156 1.00 8.33 77 ILE A N 1
ATOM 561 C CA A ILE A 1 78 ? 18.270 21.285 -9.484 0.50 8.53 77 ILE A CA 1
ATOM 562 C CA B ILE A 1 78 ? 18.257 21.279 -9.498 0.50 7.98 77 ILE A CA 1
ATOM 563 C C . ILE A 1 78 ? 18.073 20.138 -8.460 1.00 8.34 77 ILE A C 1
ATOM 564 O O . ILE A 1 78 ? 17.840 20.372 -7.245 1.00 9.48 77 ILE A O 1
ATOM 573 N N . GLU A 1 79 ? 18.170 18.909 -8.934 1.00 7.27 78 GLU A N 1
ATOM 574 C CA . GLU A 1 79 ? 17.778 17.769 -8.103 1.00 7.36 78 GLU A CA 1
ATOM 575 C C . GLU A 1 79 ? 18.731 17.539 -6.926 1.00 7.51 78 GLU A C 1
ATOM 576 O O . GLU A 1 79 ? 18.307 17.030 -5.867 1.00 6.59 78 GLU A O 1
ATOM 582 N N . THR A 1 80 ? 20.009 17.880 -7.091 1.00 8.21 79 THR A N 1
ATOM 583 C CA . THR A 1 80 ? 20.980 17.633 -6.000 1.00 9.27 79 THR A CA 1
ATOM 584 C C . THR A 1 80 ? 20.798 18.667 -4.909 1.00 10.44 79 THR A C 1
ATOM 585 O O . THR A 1 80 ? 21.402 18.516 -3.846 1.00 11.09 79 THR A O 1
ATOM 589 N N . ALA A 1 81 ? 19.977 19.694 -5.149 1.00 10.03 80 ALA A N 1
ATOM 590 C CA . ALA A 1 81 ? 19.604 20.639 -4.071 1.00 12.56 80 ALA A CA 1
ATOM 591 C C . ALA A 1 81 ? 18.329 20.242 -3.288 1.00 12.71 80 ALA A C 1
ATOM 592 O O . ALA A 1 81 ? 17.910 20.929 -2.348 1.00 13.39 80 ALA A O 1
ATOM 594 N N . PHE A 1 82 ? 17.733 19.105 -3.671 1.00 9.97 81 PHE A N 1
ATOM 595 C CA . PHE A 1 82 ? 16.628 18.534 -2.903 1.00 9.36 81 PHE A CA 1
ATOM 596 C C . PHE A 1 82 ? 17.223 17.933 -1.623 1.00 9.88 81 PHE A C 1
ATOM 597 O O . PHE A 1 82 ? 18.253 17.345 -1.612 1.00 9.32 81 PHE A O 1
ATOM 605 N N . ILE A 1 83 ? 16.524 18.074 -0.532 1.00 12.15 82 ILE A N 1
ATOM 606 C CA . ILE A 1 83 ? 17.136 17.736 0.815 1.00 12.23 82 ILE A CA 1
ATOM 607 C C . ILE A 1 83 ? 17.595 16.308 0.910 1.00 11.79 82 ILE A C 1
ATOM 608 O O . ILE A 1 83 ? 18.721 16.056 1.349 1.00 12.22 82 ILE A O 1
ATOM 613 N N . PRO A 1 84 ? 16.763 15.351 0.454 1.00 10.97 83 PRO A N 1
ATOM 614 C CA . PRO A 1 84 ? 17.251 13.955 0.595 1.00 11.82 83 PRO A CA 1
ATOM 615 C C . PRO A 1 84 ? 18.354 13.636 -0.410 1.00 11.78 83 PRO A C 1
ATOM 616 O O . PRO A 1 84 ? 19.017 12.620 -0.236 1.00 12.31 83 PRO A O 1
ATOM 620 N N . ASN A 1 85 ? 18.595 14.539 -1.378 1.00 8.74 84 ASN A N 1
ATOM 621 C CA . ASN A 1 85 ? 19.671 14.344 -2.389 1.00 10.83 84 ASN A CA 1
ATOM 622 C C . ASN A 1 85 ? 20.950 15.072 -2.047 1.00 11.01 84 ASN A C 1
ATOM 623 O O . ASN A 1 85 ? 21.902 15.118 -2.868 1.00 12.13 84 ASN A O 1
ATOM 628 N N . PHE A 1 86 ? 20.992 15.676 -0.865 1.00 11.49 85 PHE A N 1
ATOM 629 C CA . PHE A 1 86 ? 22.227 16.386 -0.412 1.00 12.07 85 PHE A CA 1
ATOM 630 C C . PHE A 1 86 ? 23.483 15.555 -0.604 1.00 12.37 85 PHE A C 1
ATOM 631 O O . PHE A 1 86 ? 23.555 14.376 -0.156 1.00 9.99 85 PHE A O 1
ATOM 633 N N . GLY A 1 87 ? 24.486 16.224 -1.194 1.00 13.49 86 GLY A N 1
ATOM 634 C CA . GLY A 1 87 ? 25.791 15.604 -1.525 1.00 14.48 86 GLY A CA 1
ATOM 635 C C . GLY A 1 87 ? 25.830 14.706 -2.774 1.00 15.14 86 GLY A C 1
ATOM 636 O O . GLY A 1 87 ? 26.898 14.170 -3.143 1.00 14.34 86 GLY A O 1
ATOM 637 N N . LEU A 1 88 ? 24.675 14.476 -3.418 1.00 13.40 87 LEU A N 1
ATOM 638 C CA . LEU A 1 88 ? 24.653 13.575 -4.574 1.00 12.97 87 LEU A CA 1
ATOM 639 C C . LEU A 1 88 ? 25.385 14.282 -5.730 1.00 12.04 87 LEU A C 1
ATOM 640 O O . LEU A 1 88 ? 25.660 13.688 -6.744 1.00 10.77 87 LEU A O 1
ATOM 645 N N . GLU A 1 89 ? 25.713 15.573 -5.592 1.00 10.70 88 GLU A N 1
ATOM 646 C CA . GLU A 1 89 ? 26.450 16.231 -6.730 1.00 12.51 88 GLU A CA 1
ATOM 647 C C . GLU A 1 89 ? 27.872 15.673 -6.984 1.00 11.78 88 GLU A C 1
ATOM 648 O O . GLU A 1 89 ? 28.371 15.761 -8.103 1.00 13.69 88 GLU A O 1
ATOM 654 N N . PHE A 1 90 ? 28.518 15.077 -5.969 1.00 13.37 89 PHE A N 1
ATOM 655 C CA . PHE A 1 90 ? 29.792 14.349 -6.173 1.00 13.57 89 PHE A CA 1
ATOM 656 C C . PHE A 1 90 ? 29.555 13.209 -7.175 1.00 13.04 89 PHE A C 1
ATOM 657 O O . PHE A 1 90 ? 30.304 13.032 -8.168 1.00 12.54 89 PHE A O 1
ATOM 659 N N . THR A 1 91 ? 28.453 12.507 -6.982 1.00 9.46 90 THR A N 1
ATOM 660 C CA . THR A 1 91 ? 28.095 11.379 -7.861 1.00 8.65 90 THR A CA 1
ATOM 661 C C . THR A 1 91 ? 27.632 11.773 -9.246 1.00 8.71 90 THR A C 1
ATOM 662 O O . THR A 1 91 ? 28.118 11.208 -10.289 1.00 7.09 90 THR A O 1
ATOM 666 N N . THR A 1 92 ? 26.748 12.766 -9.299 1.00 8.05 91 THR A N 1
ATOM 667 C CA . THR A 1 92 ? 26.202 13.123 -10.606 1.00 8.81 91 THR A CA 1
ATOM 668 C C . THR A 1 92 ? 27.316 13.748 -11.455 1.00 9.52 91 THR A C 1
ATOM 669 O O . THR A 1 92 ? 27.410 13.455 -12.674 1.00 9.43 91 THR A O 1
ATOM 673 N N . GLU A 1 93 ? 28.175 14.582 -10.846 1.00 10.18 92 GLU A N 1
ATOM 674 C CA . GLU A 1 93 ? 29.293 15.186 -11.649 1.00 12.03 92 GLU A CA 1
ATOM 675 C C . GLU A 1 93 ? 30.363 14.168 -12.089 1.00 11.92 92 GLU A C 1
ATOM 676 O O . GLU A 1 93 ? 30.938 14.297 -13.171 1.00 11.56 92 GLU A O 1
ATOM 682 N N . GLY A 1 94 ? 30.550 13.121 -11.277 1.00 11.07 93 GLY A N 1
ATOM 683 C CA . GLY A 1 94 ? 31.376 11.945 -11.626 1.00 11.33 93 GLY A CA 1
ATOM 684 C C . GLY A 1 94 ? 30.863 11.075 -12.768 1.00 10.90 93 GLY A C 1
ATOM 685 O O . GLY A 1 94 ? 31.684 10.435 -13.535 1.00 10.59 93 GLY A O 1
ATOM 686 N N . PHE A 1 95 ? 29.531 10.973 -12.865 1.00 7.35 94 PHE A N 1
ATOM 687 C CA . PHE A 1 95 ? 28.883 10.033 -13.768 1.00 7.93 94 PHE A CA 1
ATOM 688 C C . PHE A 1 95 ? 28.666 10.691 -15.128 1.00 8.35 94 PHE A C 1
ATOM 689 O O . PHE A 1 95 ? 28.829 10.081 -16.217 1.00 8.88 94 PHE A O 1
ATOM 697 N N . ILE A 1 96 ? 28.262 11.965 -15.087 1.00 8.34 95 ILE A N 1
ATOM 698 C CA . ILE A 1 96 ? 27.874 12.628 -16.318 1.00 8.69 95 ILE A CA 1
ATOM 699 C C . ILE A 1 96 ? 28.909 12.477 -17.461 1.00 8.98 95 ILE A C 1
ATOM 700 O O . ILE A 1 96 ? 28.526 12.213 -18.615 1.00 9.69 95 ILE A O 1
ATOM 705 N N . PRO A 1 97 ? 30.208 12.632 -17.170 1.00 10.22 96 PRO A N 1
ATOM 706 C CA . PRO A 1 97 ? 31.119 12.587 -18.310 1.00 10.01 96 PRO A CA 1
ATOM 707 C C . PRO A 1 97 ? 31.123 11.231 -18.985 1.00 10.16 96 PRO A C 1
ATOM 708 O O . PRO A 1 97 ? 31.406 11.181 -20.185 1.00 10.08 96 PRO A O 1
ATOM 712 N N . PHE A 1 98 ? 30.830 10.161 -18.241 1.00 7.68 97 PHE A N 1
ATOM 713 C CA . PHE A 1 98 ? 30.792 8.863 -18.898 1.00 8.49 97 PHE A CA 1
ATOM 714 C C . PHE A 1 98 ? 29.633 8.731 -19.888 1.00 8.78 97 PHE A C 1
ATOM 715 O O . PHE A 1 98 ? 29.788 8.153 -20.957 1.00 9.78 97 PHE A O 1
ATOM 723 N N . ALA A 1 99 ? 28.456 9.213 -19.517 1.00 8.93 98 ALA A N 1
ATOM 724 C CA . ALA A 1 99 ? 27.321 9.209 -20.471 1.00 9.62 98 ALA A CA 1
ATOM 725 C C . ALA A 1 99 ? 27.651 10.036 -21.703 1.00 9.45 98 ALA A C 1
ATOM 726 O O . ALA A 1 99 ? 27.421 9.576 -22.835 1.00 9.66 98 ALA A O 1
ATOM 728 N N . LEU A 1 100 ? 28.197 11.256 -21.484 1.00 9.34 99 LEU A N 1
ATOM 729 C CA . LEU A 1 100 ? 28.504 12.143 -22.584 1.00 10.17 99 LEU A CA 1
ATOM 730 C C . LEU A 1 100 ? 29.590 11.549 -23.498 1.00 10.54 99 LEU A C 1
ATOM 731 O O . LEU A 1 100 ? 29.485 11.584 -24.737 1.00 10.66 99 LEU A O 1
ATOM 736 N N . ALA A 1 101 ? 30.630 10.997 -22.890 1.00 10.61 100 ALA A N 1
ATOM 737 C CA . ALA A 1 101 ? 31.716 10.396 -23.685 1.00 12.52 100 ALA A CA 1
ATOM 738 C C . ALA A 1 101 ? 31.245 9.278 -24.637 1.00 13.14 100 ALA A C 1
ATOM 739 O O . ALA A 1 101 ? 31.799 9.074 -25.766 1.00 11.04 100 ALA A O 1
ATOM 741 N N . HIS A 1 102 ? 30.220 8.566 -24.220 1.00 11.44 101 HIS A N 1
ATOM 742 C CA . HIS A 1 102 ? 29.789 7.426 -25.036 1.00 12.11 101 HIS A CA 1
ATOM 743 C C . HIS A 1 102 ? 28.562 7.637 -25.872 1.00 11.69 101 HIS A C 1
ATOM 744 O O . HIS A 1 102 ? 28.162 6.726 -26.630 1.00 12.29 101 HIS A O 1
ATOM 751 N N . GLY A 1 103 ? 27.962 8.822 -25.739 1.00 11.68 102 GLY A N 1
ATOM 752 C CA . GLY A 1 103 ? 26.787 9.200 -26.547 1.00 11.47 102 GLY A CA 1
ATOM 753 C C . GLY A 1 103 ? 25.578 8.323 -26.157 1.00 12.45 102 GLY A C 1
ATOM 754 O O . GLY A 1 103 ? 24.814 7.891 -27.005 1.00 13.19 102 GLY A O 1
ATOM 755 N N . VAL A 1 104 ? 25.423 8.020 -24.865 1.00 10.11 103 VAL A N 1
ATOM 756 C CA . VAL A 1 104 ? 24.239 7.279 -24.430 1.00 9.73 103 VAL A CA 1
ATOM 757 C C . VAL A 1 104 ? 23.366 8.239 -23.616 1.00 9.67 103 VAL A C 1
ATOM 758 O O . VAL A 1 104 ? 23.895 9.200 -23.062 1.00 8.77 103 VAL A O 1
ATOM 762 N N . SER A 1 105 ? 22.052 8.007 -23.537 1.00 8.18 104 SER A N 1
ATOM 763 C CA . SER A 1 105 ? 21.232 8.952 -22.754 1.00 8.40 104 SER A CA 1
ATOM 764 C C . SER A 1 105 ? 21.602 8.881 -21.275 1.00 7.83 104 SER A C 1
ATOM 765 O O . SER A 1 105 ? 21.997 7.782 -20.780 1.00 5.42 104 SER A O 1
ATOM 768 N N . PHE A 1 106 ? 21.378 9.980 -20.572 1.00 6.31 105 PHE A N 1
ATOM 769 C CA . PHE A 1 106 ? 21.557 9.915 -19.119 1.00 6.41 105 PHE A CA 1
ATOM 770 C C . PHE A 1 106 ? 20.698 8.865 -18.474 1.00 7.12 105 PHE A C 1
ATOM 771 O O . PHE A 1 106 ? 21.119 8.223 -17.495 1.00 6.46 105 PHE A O 1
ATOM 779 N N . GLY A 1 107 ? 19.458 8.731 -18.979 1.00 5.95 106 GLY A N 1
ATOM 780 C CA . GLY A 1 107 ? 18.539 7.787 -18.408 1.00 6.91 106 GLY A CA 1
ATOM 781 C C . GLY A 1 107 ? 19.014 6.353 -18.520 1.00 7.31 106 GLY A C 1
ATOM 782 O O . GLY A 1 107 ? 18.973 5.571 -17.516 1.00 6.39 106 GLY A O 1
ATOM 783 N N . ASP A 1 108 ? 19.511 5.991 -19.706 1.00 5.35 107 ASP A N 1
ATOM 784 C CA . ASP A 1 108 ? 20.122 4.654 -19.816 1.00 6.95 107 ASP A CA 1
ATOM 785 C C . ASP A 1 108 ? 21.386 4.500 -18.969 1.00 5.77 107 ASP A C 1
ATOM 786 O O . ASP A 1 108 ? 21.616 3.445 -18.370 1.00 4.96 107 ASP A O 1
ATOM 791 N N . PHE A 1 109 ? 22.230 5.538 -19.003 1.00 5.90 108 PHE A N 1
ATOM 792 C CA . PHE A 1 109 ? 23.490 5.462 -18.222 1.00 6.49 108 PHE A CA 1
ATOM 793 C C . PHE A 1 109 ? 23.247 5.170 -16.711 1.00 5.25 108 PHE A C 1
ATOM 794 O O . PHE A 1 109 ? 23.926 4.335 -16.065 1.00 5.42 108 PHE A O 1
ATOM 802 N N . VAL A 1 110 ? 22.297 5.887 -16.157 1.00 4.83 109 VAL A N 1
ATOM 803 C CA . VAL A 1 110 ? 22.018 5.690 -14.719 1.00 5.44 109 VAL A CA 1
ATOM 804 C C . VAL A 1 110 ? 21.628 4.225 -14.465 1.00 6.43 109 VAL A C 1
ATOM 805 O O . VAL A 1 110 ? 22.142 3.602 -13.531 1.00 5.01 109 VAL A O 1
ATOM 809 N N . GLN A 1 111 ? 20.736 3.660 -15.290 1.00 4.59 110 GLN A N 1
ATOM 810 C CA . GLN A 1 111 ? 20.334 2.263 -15.049 1.00 5.39 110 GLN A CA 1
ATOM 811 C C . GLN A 1 111 ? 21.468 1.281 -15.348 1.00 5.90 110 GLN A C 1
ATOM 812 O O . GLN A 1 111 ? 21.661 0.276 -14.589 1.00 4.83 110 GLN A O 1
ATOM 818 N N . PHE A 1 112 ? 22.234 1.562 -16.415 1.00 4.64 111 PHE A N 1
ATOM 819 C CA . PHE A 1 112 ? 23.360 0.694 -16.773 1.00 5.27 111 PHE A CA 1
ATOM 820 C C . PHE A 1 112 ? 24.380 0.702 -15.647 1.00 4.36 111 PHE A C 1
ATOM 821 O O . PHE A 1 112 ? 24.841 -0.341 -15.237 1.00 4.20 111 PHE A O 1
ATOM 829 N N . ALA A 1 113 ? 24.716 1.890 -15.138 1.00 4.59 112 ALA A N 1
ATOM 830 C CA . ALA A 1 113 ? 25.741 1.932 -14.109 1.00 4.42 112 ALA A CA 1
ATOM 831 C C . ALA A 1 113 ? 25.314 1.184 -12.813 1.00 5.53 112 ALA A C 1
ATOM 832 O O . ALA A 1 113 ? 26.150 0.528 -12.166 1.00 5.03 112 ALA A O 1
ATOM 834 N N . GLY A 1 114 ? 24.066 1.348 -12.374 1.00 3.90 113 GLY A N 1
ATOM 835 C CA . GLY A 1 114 ? 23.570 0.618 -11.197 1.00 3.33 113 GLY A CA 1
ATOM 836 C C . GLY A 1 114 ? 23.578 -0.891 -11.465 1.00 4.06 113 GLY A C 1
ATOM 837 O O . GLY A 1 114 ? 23.936 -1.679 -10.574 1.00 4.16 113 GLY A O 1
ATOM 838 N N . ALA A 1 115 ? 23.190 -1.333 -12.675 1.00 4.19 114 ALA A N 1
ATOM 839 C CA . ALA A 1 115 ? 23.237 -2.792 -12.965 1.00 4.08 114 ALA A CA 1
ATOM 840 C C . ALA A 1 115 ? 24.640 -3.362 -12.917 1.00 5.97 114 ALA A C 1
ATOM 841 O O . ALA A 1 115 ? 24.862 -4.453 -12.340 1.00 7.00 114 ALA A O 1
ATOM 843 N N . VAL A 1 116 ? 25.589 -2.648 -13.532 1.00 4.82 115 VAL A N 1
ATOM 844 C CA . VAL A 1 116 ? 26.951 -3.072 -13.531 1.00 6.20 115 VAL A CA 1
ATOM 845 C C . VAL A 1 116 ? 27.509 -3.069 -12.087 1.00 5.71 115 VAL A C 1
ATOM 846 O O . VAL A 1 116 ? 28.100 -4.049 -11.666 1.00 5.94 115 VAL A O 1
ATOM 850 N N . GLY A 1 117 ? 27.229 -1.994 -11.347 1.00 4.27 116 GLY A N 1
ATOM 851 C CA . GLY A 1 117 ? 27.709 -1.837 -9.956 1.00 6.47 116 GLY A CA 1
ATOM 852 C C . GLY A 1 117 ? 27.281 -2.975 -9.053 1.00 7.69 116 GLY A C 1
ATOM 853 O O . GLY A 1 117 ? 28.086 -3.518 -8.278 1.00 6.83 116 GLY A O 1
ATOM 854 N N . ALA A 1 118 ? 25.989 -3.328 -9.127 1.00 6.45 117 ALA A N 1
ATOM 855 C CA . ALA A 1 118 ? 25.444 -4.333 -8.252 1.00 7.14 117 ALA A CA 1
ATOM 856 C C . ALA A 1 118 ? 26.076 -5.660 -8.637 1.00 7.49 117 ALA A C 1
ATOM 857 O O . ALA A 1 118 ? 26.253 -6.507 -7.782 1.00 5.97 117 ALA A O 1
ATOM 859 N N . ALA A 1 119 ? 26.287 -5.857 -9.940 1.00 5.93 118 ALA A N 1
ATOM 860 C CA . ALA A 1 119 ? 26.845 -7.129 -10.446 1.00 6.95 118 ALA A CA 1
ATOM 861 C C . ALA A 1 119 ? 28.335 -7.328 -10.021 1.00 7.41 118 ALA A C 1
ATOM 862 O O . ALA A 1 119 ? 28.871 -8.440 -10.131 1.00 8.41 118 ALA A O 1
ATOM 864 N N . ASN A 1 120 ? 28.976 -6.271 -9.545 1.00 5.11 119 ASN A N 1
ATOM 865 C CA . ASN A 1 120 ? 30.320 -6.415 -8.985 1.00 5.86 119 ASN A CA 1
ATOM 866 C C . ASN A 1 120 ? 30.381 -6.993 -7.561 1.00 6.77 119 ASN A C 1
ATOM 867 O O . ASN A 1 120 ? 31.486 -7.318 -7.068 1.00 7.12 119 ASN A O 1
ATOM 872 N N . CYS A 1 121 ? 29.244 -7.007 -6.871 1.00 7.35 120 CYS A N 1
ATOM 873 C CA . CYS A 1 121 ? 29.233 -7.377 -5.452 1.00 6.82 120 CYS A CA 1
ATOM 874 C C . CYS A 1 121 ? 29.117 -8.905 -5.375 1.00 7.38 120 CYS A C 1
ATOM 875 O O . CYS A 1 121 ? 28.337 -9.482 -6.087 1.00 6.30 120 CYS A O 1
ATOM 878 N N . ALA A 1 122 ? 29.843 -9.533 -4.454 1.00 8.13 121 ALA A N 1
ATOM 879 C CA . ALA A 1 122 ? 29.695 -10.998 -4.279 1.00 7.47 121 ALA A CA 1
ATOM 880 C C . ALA A 1 122 ? 28.257 -11.327 -3.913 1.00 8.05 121 ALA A C 1
ATOM 881 O O . ALA A 1 122 ? 27.613 -10.627 -3.071 1.00 5.12 121 ALA A O 1
ATOM 883 N N . GLY A 1 123 ? 27.737 -12.387 -4.529 1.00 5.88 122 GLY A N 1
ATOM 884 C CA . GLY A 1 123 ? 26.338 -12.729 -4.250 1.00 6.60 122 GLY A CA 1
ATOM 885 C C . GLY A 1 123 ? 25.356 -11.868 -5.030 1.00 6.93 122 GLY A C 1
ATOM 886 O O . GLY A 1 123 ? 24.146 -11.993 -4.865 1.00 9.58 122 GLY A O 1
ATOM 887 N N . GLY A 1 124 ? 25.855 -11.054 -5.936 1.00 6.49 123 GLY A N 1
ATOM 888 C CA . GLY A 1 124 ? 25.061 -9.893 -6.378 1.00 5.73 123 GLY A CA 1
ATOM 889 C C . GLY A 1 124 ? 24.030 -10.325 -7.435 1.00 6.95 123 GLY A C 1
ATOM 890 O O . GLY A 1 124 ? 24.029 -11.476 -7.970 1.00 7.83 123 GLY A O 1
ATOM 891 N N . PRO A 1 125 ? 23.117 -9.419 -7.747 1.00 5.89 124 PRO A N 1
ATOM 892 C CA . PRO A 1 125 ? 22.134 -9.734 -8.755 1.00 6.32 124 PRO A CA 1
ATOM 893 C C . PRO A 1 125 ? 22.711 -9.478 -10.158 1.00 6.37 124 PRO A C 1
ATOM 894 O O . PRO A 1 125 ? 23.736 -8.821 -10.281 1.00 4.83 124 PRO A O 1
ATOM 898 N N . ARG A 1 126 ? 21.988 -9.935 -11.176 1.00 6.39 125 ARG A N 1
ATOM 899 C CA . ARG A 1 126 ? 22.226 -9.470 -12.562 1.00 8.00 125 ARG A CA 1
ATOM 900 C C . ARG A 1 126 ? 20.936 -8.843 -13.009 1.00 8.27 125 ARG A C 1
ATOM 901 O O . ARG A 1 126 ? 20.022 -9.526 -13.444 1.00 8.06 125 ARG A O 1
ATOM 909 N N . LEU A 1 127 ? 20.864 -7.524 -12.866 1.00 6.41 126 LEU A N 1
ATOM 910 C CA . LEU A 1 127 ? 19.662 -6.780 -13.188 1.00 5.34 126 LEU A CA 1
ATOM 911 C C . LEU A 1 127 ? 19.429 -6.797 -14.662 1.00 5.00 126 LEU A C 1
ATOM 912 O O . LEU A 1 127 ? 20.366 -6.743 -15.462 1.00 7.06 126 LEU A O 1
ATOM 917 N N . GLN A 1 128 ? 18.180 -6.839 -15.016 1.00 5.30 127 GLN A N 1
ATOM 918 C CA . GLN A 1 128 ? 17.743 -6.587 -16.395 1.00 5.18 127 GLN A CA 1
ATOM 919 C C . GLN A 1 128 ? 18.247 -5.190 -16.767 1.00 5.68 127 GLN A C 1
ATOM 920 O O . GLN A 1 128 ? 18.195 -4.253 -15.946 1.00 5.11 127 GLN A O 1
ATOM 926 N N . PHE A 1 129 ? 18.690 -5.063 -18.012 1.00 5.74 128 PHE A N 1
ATOM 927 C CA . PHE A 1 129 ? 19.099 -3.774 -18.525 1.00 5.12 128 PHE A CA 1
ATOM 928 C C . PHE A 1 129 ? 18.524 -3.614 -19.925 1.00 7.43 128 PHE A C 1
ATOM 929 O O . PHE A 1 129 ? 18.961 -4.265 -20.891 1.00 7.06 128 PHE A O 1
ATOM 937 N N . LEU A 1 130 ? 17.518 -2.747 -20.008 1.00 6.78 129 LEU A N 1
ATOM 938 C CA . LEU A 1 130 ? 16.916 -2.320 -21.257 1.00 7.93 129 LEU A CA 1
ATOM 939 C C . LEU A 1 130 ? 17.431 -0.935 -21.559 1.00 8.73 129 LEU A C 1
ATOM 940 O O . LEU A 1 130 ? 17.643 -0.127 -20.638 1.00 8.44 129 LEU A O 1
ATOM 945 N N . ALA A 1 131 ? 17.644 -0.689 -22.852 1.00 9.71 130 ALA A N 1
ATOM 946 C CA . ALA A 1 131 ? 18.220 0.547 -23.291 1.00 8.02 130 ALA A CA 1
ATOM 947 C C . ALA A 1 131 ? 17.303 1.235 -24.289 1.00 8.99 130 ALA A C 1
ATOM 948 O O . ALA A 1 131 ? 16.444 0.600 -24.925 1.00 9.59 130 ALA A O 1
ATOM 950 N N . GLY A 1 132 ? 17.514 2.534 -24.469 1.00 7.37 131 GLY A N 1
ATOM 951 C CA . GLY A 1 132 ? 16.677 3.236 -25.380 1.00 7.63 131 GLY A CA 1
ATOM 952 C C . GLY A 1 132 ? 15.940 4.429 -24.787 1.00 7.98 131 GLY A C 1
ATOM 953 O O . GLY A 1 132 ? 15.097 4.997 -25.481 1.00 6.31 131 GLY A O 1
ATOM 954 N N . ARG A 1 133 ? 16.174 4.787 -23.530 1.00 6.41 132 ARG A N 1
ATOM 955 C CA . ARG A 1 133 ? 15.466 5.917 -22.933 1.00 6.94 132 ARG A CA 1
ATOM 956 C C . ARG A 1 133 ? 15.896 7.209 -23.611 1.00 8.23 132 ARG A C 1
ATOM 957 O O . ARG A 1 133 ? 17.067 7.407 -23.918 1.00 9.36 132 ARG A O 1
ATOM 965 N N . SER A 1 134 ? 14.930 8.079 -23.878 1.00 9.93 133 SER A N 1
ATOM 966 C CA . SER A 1 134 ? 15.224 9.363 -24.524 1.00 11.07 133 SER A CA 1
ATOM 967 C C . SER A 1 134 ? 16.279 10.129 -23.728 1.00 11.67 133 SER A C 1
ATOM 968 O O . SER A 1 134 ? 16.282 10.121 -22.496 1.00 10.38 133 SER A O 1
ATOM 971 N N . ASN A 1 135 ? 17.160 10.833 -24.422 1.00 12.50 134 ASN A N 1
ATOM 972 C CA . ASN A 1 135 ? 18.011 11.785 -23.711 1.00 14.08 134 ASN A CA 1
ATOM 973 C C . ASN A 1 135 ? 17.334 13.127 -23.400 1.00 14.87 134 ASN A C 1
ATOM 974 O O . ASN A 1 135 ? 17.939 13.966 -22.752 1.00 15.62 134 ASN A O 1
ATOM 979 N N . ILE A 1 136 ? 16.094 13.327 -23.823 1.00 13.34 135 ILE A N 1
ATOM 980 C CA . ILE A 1 136 ? 15.422 14.584 -23.472 1.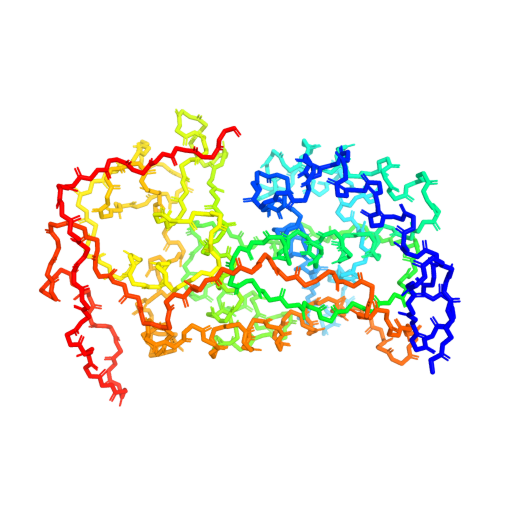00 13.92 135 ILE A CA 1
ATOM 981 C C . ILE A 1 136 ? 14.592 14.341 -22.194 1.00 12.38 135 ILE A C 1
ATOM 982 O O . ILE A 1 136 ? 13.739 13.452 -22.161 1.00 13.67 135 ILE A O 1
ATOM 987 N N . SER A 1 137 ? 14.861 15.096 -21.144 1.00 11.53 136 SER A N 1
ATOM 988 C CA . SER A 1 137 ? 14.090 14.926 -19.919 1.00 10.39 136 SER A CA 1
ATOM 989 C C . SER A 1 137 ? 13.701 16.289 -19.376 1.00 10.92 136 SER A C 1
ATOM 990 O O . SER A 1 137 ? 14.106 17.357 -19.904 1.00 8.47 136 SER A O 1
ATOM 993 N N . GLN A 1 138 ? 12.963 16.249 -18.261 1.00 9.37 137 GLN A N 1
ATOM 994 C CA . GLN A 1 138 ? 12.585 17.430 -17.490 1.00 8.28 137 GLN A CA 1
ATOM 995 C C . GLN A 1 138 ? 12.915 17.179 -16.034 1.00 7.97 137 GLN A C 1
ATOM 996 O O . GLN A 1 138 ? 12.933 15.998 -15.596 1.00 8.57 137 GLN A O 1
ATOM 1002 N N . PRO A 1 139 ? 13.150 18.255 -15.256 1.00 7.97 138 PRO A N 1
ATOM 1003 C CA . PRO A 1 139 ? 13.503 17.984 -13.852 1.00 6.94 138 PRO A CA 1
ATOM 1004 C C . PRO A 1 139 ? 12.366 17.385 -13.022 1.00 7.24 138 PRO A C 1
ATOM 1005 O O . PRO A 1 139 ? 11.182 17.695 -13.204 1.00 6.95 138 PRO A O 1
ATOM 1009 N N . SER A 1 140 ? 12.758 16.468 -12.133 1.00 6.38 139 SER A N 1
ATOM 1010 C CA . SER A 1 140 ? 11.825 15.951 -11.145 1.00 6.56 139 SER A CA 1
ATOM 1011 C C . SER A 1 140 ? 11.231 17.106 -10.352 1.00 6.27 139 SER A C 1
ATOM 1012 O O . SER A 1 140 ? 11.971 18.017 -9.946 1.00 7.51 139 SER A O 1
ATOM 1015 N N . PRO A 1 141 ? 9.924 17.013 -10.032 1.00 8.01 140 PRO A N 1
ATOM 1016 C CA . PRO A 1 141 ? 9.445 17.895 -8.913 1.00 8.69 140 PRO A CA 1
ATOM 1017 C C . PRO A 1 141 ? 10.238 17.623 -7.605 1.00 6.72 140 PRO A C 1
ATOM 1018 O O . PRO A 1 141 ? 10.773 16.513 -7.321 1.00 6.87 140 PRO A O 1
ATOM 1022 N N . ASP A 1 142 ? 10.299 18.637 -6.771 1.00 7.47 141 ASP A N 1
ATOM 1023 C CA . ASP A 1 142 ? 10.851 18.479 -5.469 1.00 8.56 141 ASP A CA 1
ATOM 1024 C C . ASP A 1 142 ? 9.905 17.634 -4.567 1.00 8.78 141 ASP A C 1
ATOM 1025 O O . ASP A 1 142 ? 8.751 17.468 -4.944 1.00 9.40 141 ASP A O 1
ATOM 1030 N N . GLY A 1 143 ? 10.385 17.151 -3.403 1.00 8.24 142 GLY A N 1
ATOM 1031 C CA . GLY A 1 143 ? 9.554 16.530 -2.421 1.00 11.26 142 GLY A CA 1
ATOM 1032 C C . GLY A 1 143 ? 9.209 15.074 -2.657 1.00 12.27 142 GLY A C 1
ATOM 1033 O O . GLY A 1 143 ? 8.354 14.525 -1.948 1.00 13.30 142 GLY A O 1
ATOM 1034 N N . LEU A 1 144 ? 9.843 14.435 -3.645 1.00 10.37 143 LEU A N 1
ATOM 1035 C CA . LEU A 1 144 ? 9.447 13.069 -3.991 1.00 8.67 143 LEU A CA 1
ATOM 1036 C C . LEU A 1 144 ? 10.420 12.011 -3.460 1.00 9.17 143 LEU A C 1
ATOM 1037 O O . LEU A 1 144 ? 10.172 10.802 -3.590 1.00 8.45 143 LEU A O 1
ATOM 1042 N N . VAL A 1 145 ? 11.522 12.433 -2.846 1.00 8.43 144 VAL A N 1
ATOM 1043 C CA . VAL A 1 145 ? 12.528 11.384 -2.498 1.00 8.18 144 VAL A CA 1
ATOM 1044 C C . VAL A 1 145 ? 12.257 11.094 -1.030 1.00 8.13 144 VAL A C 1
ATOM 1045 O O . VAL A 1 145 ? 12.162 12.030 -0.270 1.00 9.17 144 VAL A O 1
ATOM 1049 N N . PRO A 1 146 ? 12.163 9.816 -0.642 1.00 7.69 145 PRO A N 1
ATOM 1050 C CA . PRO A 1 146 ? 12.006 9.546 0.798 1.00 8.70 145 PRO A CA 1
ATOM 1051 C C . PRO A 1 146 ? 13.201 10.041 1.609 1.00 9.18 145 PRO A C 1
ATOM 1052 O O . PRO A 1 146 ? 14.364 10.056 1.119 1.00 9.42 145 PRO A O 1
ATOM 1056 N N . ASP A 1 147 ? 12.942 10.352 2.878 1.00 8.49 146 ASP A N 1
ATOM 1057 C CA . ASP A 1 147 ? 13.952 10.820 3.763 1.00 8.30 146 ASP A CA 1
ATOM 1058 C C . ASP A 1 147 ? 14.073 9.778 4.904 1.00 6.88 146 ASP A C 1
ATOM 1059 O O . ASP A 1 147 ? 13.070 9.160 5.308 1.00 5.53 146 ASP A O 1
ATOM 1064 N N . PRO A 1 148 ? 15.282 9.597 5.498 1.00 6.99 147 PRO A N 1
ATOM 1065 C CA . PRO A 1 148 ? 15.353 8.544 6.572 1.00 6.20 147 PRO A CA 1
ATOM 1066 C C . PRO A 1 148 ? 14.638 8.922 7.847 1.00 6.68 147 PRO A C 1
ATOM 1067 O O . PRO A 1 148 ? 14.436 8.054 8.693 1.00 6.75 147 PRO A O 1
ATOM 1071 N N . THR A 1 149 ? 14.252 10.203 7.969 1.00 7.81 148 THR A N 1
ATOM 1072 C CA . THR A 1 149 ? 13.401 10.617 9.092 1.00 9.05 148 THR A CA 1
ATOM 1073 C C . THR A 1 149 ? 11.900 10.395 8.865 1.00 9.06 148 THR A C 1
ATOM 1074 O O . THR A 1 149 ? 11.091 10.611 9.780 1.00 7.07 148 THR A O 1
ATOM 1078 N N . ASP A 1 150 ? 11.517 9.943 7.669 1.00 8.35 149 ASP A N 1
ATOM 1079 C CA . ASP A 1 150 ? 10.097 9.774 7.352 1.00 9.76 149 ASP A CA 1
ATOM 1080 C C . ASP A 1 150 ? 9.567 8.552 8.074 1.00 9.76 149 ASP A C 1
ATOM 1081 O O . ASP A 1 150 ? 10.281 7.610 8.241 1.00 9.44 149 ASP A O 1
ATOM 1086 N N . SER A 1 151 ? 8.290 8.572 8.462 1.00 12.11 150 SER A N 1
ATOM 1087 C CA . SER A 1 151 ? 7.632 7.417 9.100 1.00 11.73 150 SER A CA 1
ATOM 1088 C C . SER A 1 151 ? 7.464 6.308 8.057 1.00 11.28 150 SER A C 1
ATOM 1089 O O . SER A 1 151 ? 7.533 6.567 6.837 1.00 9.01 150 SER A O 1
ATOM 1092 N N . ALA A 1 152 ? 7.162 5.089 8.519 1.00 11.58 151 ALA A N 1
ATOM 1093 C CA . ALA A 1 152 ? 6.806 4.006 7.588 1.00 11.82 151 ALA A CA 1
ATOM 1094 C C . ALA A 1 152 ? 5.562 4.338 6.786 1.00 10.74 151 ALA A C 1
ATOM 1095 O O . ALA A 1 152 ? 5.502 4.026 5.601 1.00 10.43 151 ALA A O 1
ATOM 1097 N N . ASP A 1 153 ? 4.576 4.970 7.417 1.00 9.91 152 ASP A N 1
ATOM 1098 C CA . ASP A 1 153 ? 3.377 5.449 6.647 1.00 11.64 152 ASP A CA 1
ATOM 1099 C C . ASP A 1 153 ? 3.741 6.288 5.455 1.00 9.72 152 ASP A C 1
ATOM 1100 O O . ASP A 1 153 ? 3.281 6.050 4.327 1.00 9.15 152 ASP A O 1
ATOM 1105 N N . LYS A 1 154 ? 4.577 7.273 5.699 1.00 8.02 153 LYS A N 1
ATOM 1106 C CA . LYS A 1 154 ? 4.901 8.255 4.650 1.00 9.57 153 LYS A CA 1
ATOM 1107 C C . LYS A 1 154 ? 5.733 7.621 3.528 1.00 6.56 153 LYS A C 1
ATOM 1108 O O . LYS A 1 154 ? 5.526 7.847 2.327 1.00 7.37 153 LYS A O 1
ATOM 1114 N N . ILE A 1 155 ? 6.669 6.786 3.918 1.00 7.36 154 ILE A N 1
ATOM 1115 C CA . ILE A 1 155 ? 7.543 6.109 2.910 1.00 6.47 154 ILE A CA 1
ATOM 1116 C C . ILE A 1 155 ? 6.711 5.134 2.083 1.00 5.86 154 ILE A C 1
ATOM 1117 O O . ILE A 1 155 ? 6.804 5.109 0.833 1.00 5.91 154 ILE A O 1
ATOM 1122 N N . LEU A 1 156 ? 5.869 4.318 2.754 1.00 6.13 155 LEU A N 1
ATOM 1123 C CA . LEU A 1 156 ? 5.081 3.351 2.001 1.00 5.96 155 LEU A CA 1
ATOM 1124 C C . LEU A 1 156 ? 4.096 4.072 1.055 1.00 6.93 155 LEU A C 1
ATOM 1125 O O . LEU A 1 156 ? 3.849 3.608 -0.043 1.00 4.44 155 LEU A O 1
ATOM 1130 N N . ALA A 1 157 ? 3.498 5.175 1.506 1.00 6.92 156 ALA A N 1
ATOM 1131 C CA . ALA A 1 157 ? 2.647 5.966 0.615 1.00 7.80 156 ALA A CA 1
ATOM 1132 C C . ALA A 1 157 ? 3.395 6.492 -0.636 1.00 8.25 156 ALA A C 1
ATOM 1133 O O . ALA A 1 157 ? 2.850 6.417 -1.776 1.00 8.45 156 ALA A O 1
ATOM 1135 N N . ARG A 1 158 ? 4.567 7.098 -0.410 1.00 8.02 157 ARG A N 1
ATOM 1136 C CA . ARG A 1 158 ? 5.423 7.613 -1.497 1.00 7.40 157 ARG A CA 1
ATOM 1137 C C . ARG A 1 158 ? 5.786 6.476 -2.494 1.00 6.42 157 ARG A C 1
ATOM 1138 O O . ARG A 1 158 ? 5.734 6.648 -3.701 1.00 6.80 157 ARG A O 1
ATOM 1146 N N . MET A 1 159 ? 6.154 5.337 -1.972 1.00 5.20 158 MET A N 1
ATOM 1147 C CA . MET A 1 159 ? 6.476 4.181 -2.799 1.00 6.42 158 MET A CA 1
ATOM 1148 C C . MET A 1 159 ? 5.301 3.610 -3.565 1.00 6.00 158 MET A C 1
ATOM 1149 O O . MET A 1 159 ? 5.458 3.252 -4.731 1.00 7.32 158 MET A O 1
ATOM 1154 N N . ALA A 1 160 ? 4.121 3.524 -2.920 1.00 6.77 159 ALA A N 1
ATOM 1155 C CA . ALA A 1 160 ? 2.877 3.102 -3.647 1.00 7.27 159 ALA A CA 1
ATOM 1156 C C . ALA A 1 160 ? 2.592 4.121 -4.795 1.00 7.60 159 ALA A C 1
ATOM 1157 O O . ALA A 1 160 ? 2.094 3.749 -5.879 1.00 7.39 159 ALA A O 1
ATOM 1159 N N . ASP A 1 161 ? 2.966 5.380 -4.557 1.00 7.30 160 ASP A N 1
ATOM 1160 C CA . ASP A 1 161 ? 2.761 6.441 -5.522 1.00 8.34 160 ASP A CA 1
ATOM 1161 C C . ASP A 1 161 ? 3.692 6.329 -6.776 1.00 9.46 160 ASP A C 1
ATOM 1162 O O . ASP A 1 161 ? 3.521 7.083 -7.786 1.00 9.88 160 ASP A O 1
ATOM 1167 N N . ILE A 1 162 ? 4.684 5.436 -6.722 1.00 8.79 161 ILE A N 1
ATOM 1168 C CA . ILE A 1 162 ? 5.447 5.150 -7.940 1.00 8.29 161 ILE A CA 1
ATOM 1169 C C . ILE A 1 162 ? 5.247 3.693 -8.383 1.00 8.63 161 ILE A C 1
ATOM 1170 O O . ILE A 1 162 ? 5.898 3.227 -9.308 1.00 8.79 161 ILE A O 1
ATOM 1175 N N . GLY A 1 163 ? 4.334 2.998 -7.731 1.00 8.46 162 GLY A N 1
ATOM 1176 C CA . GLY A 1 163 ? 3.895 1.705 -8.241 1.00 8.95 162 GLY A CA 1
ATOM 1177 C C . GLY A 1 163 ? 4.304 0.491 -7.397 1.00 9.71 162 GLY A C 1
ATOM 1178 O O . GLY A 1 163 ? 4.089 -0.643 -7.832 1.00 9.71 162 GLY A O 1
ATOM 1179 N N . PHE A 1 164 ? 4.841 0.711 -6.195 1.00 7.35 163 PHE A N 1
ATOM 1180 C CA . PHE A 1 164 ? 5.412 -0.402 -5.420 1.00 7.28 163 PHE A CA 1
ATOM 1181 C C . PHE A 1 164 ? 4.576 -0.677 -4.199 1.00 8.03 163 PHE A C 1
ATOM 1182 O O . PHE A 1 164 ? 4.214 0.262 -3.442 1.00 7.60 163 PHE A O 1
ATOM 1190 N N . SER A 1 165 ? 4.362 -1.975 -3.956 1.00 8.13 164 SER A N 1
ATOM 1191 C CA . SER A 1 165 ? 3.627 -2.434 -2.750 1.00 7.26 164 SER A CA 1
ATOM 1192 C C . SER A 1 165 ? 4.597 -2.424 -1.552 1.00 7.21 164 SER A C 1
ATOM 1193 O O . SER A 1 165 ? 5.778 -2.369 -1.764 1.00 5.30 164 SER A O 1
ATOM 1196 N N . PRO A 1 166 ? 4.116 -2.510 -0.313 1.00 6.20 165 PRO A N 1
ATOM 1197 C CA . PRO A 1 166 ? 5.090 -2.503 0.784 1.00 6.81 165 PRO A CA 1
ATOM 1198 C C . PRO A 1 166 ? 6.023 -3.719 0.709 1.00 6.01 165 PRO A C 1
ATOM 1199 O O . PRO A 1 166 ? 7.205 -3.602 1.094 1.00 4.19 165 PRO A O 1
ATOM 1203 N N . THR A 1 167 ? 5.523 -4.874 0.225 1.00 7.22 166 THR A N 1
ATOM 1204 C CA . THR A 1 167 ? 6.386 -6.037 0.005 1.00 7.36 166 THR A CA 1
ATOM 1205 C C . THR A 1 167 ? 7.546 -5.722 -0.958 1.00 7.37 166 THR A C 1
ATOM 1206 O O . THR A 1 167 ? 8.711 -6.163 -0.767 1.00 5.42 166 THR A O 1
ATOM 1210 N N . GLU A 1 168 ? 7.221 -5.034 -2.032 1.00 5.99 167 GLU A N 1
ATOM 1211 C CA . GLU A 1 168 ? 8.273 -4.634 -2.974 1.00 5.47 167 GLU A CA 1
ATOM 1212 C C . GLU A 1 168 ? 9.268 -3.648 -2.381 1.00 5.05 167 GLU A C 1
ATOM 1213 O O . GLU A 1 168 ? 10.450 -3.647 -2.758 1.00 6.46 167 GLU A O 1
ATOM 1219 N N . VAL A 1 169 ? 8.793 -2.769 -1.482 1.00 4.68 168 VAL A N 1
ATOM 1220 C CA . VAL A 1 169 ? 9.732 -1.865 -0.809 1.00 3.41 168 VAL A CA 1
ATOM 1221 C C . VAL A 1 169 ? 10.811 -2.630 -0.032 1.00 4.29 168 VAL A C 1
ATOM 1222 O O . VAL A 1 169 ? 11.990 -2.313 -0.057 1.00 3.58 168 VAL A O 1
ATOM 1226 N N . VAL A 1 170 ? 10.376 -3.628 0.724 1.00 3.47 169 VAL A N 1
ATOM 1227 C CA . VAL A 1 170 ? 11.348 -4.497 1.404 1.00 3.85 169 VAL A CA 1
ATOM 1228 C C . VAL A 1 170 ? 12.319 -5.137 0.392 1.00 3.34 169 VAL A C 1
ATOM 1229 O O . VAL A 1 170 ? 13.513 -5.139 0.613 1.00 4.94 169 VAL A O 1
ATOM 1233 N N . HIS A 1 171 ? 11.806 -5.600 -0.735 1.00 3.36 170 HIS A N 1
ATOM 1234 C CA . HIS A 1 171 ? 12.694 -6.200 -1.748 1.00 3.85 170 HIS A CA 1
ATOM 1235 C C . HIS A 1 171 ? 13.705 -5.173 -2.241 1.00 3.83 170 HIS A C 1
ATOM 1236 O O . HIS A 1 171 ? 14.872 -5.472 -2.437 1.00 3.07 170 HIS A O 1
ATOM 1243 N N . LEU A 1 172 ? 13.231 -3.952 -2.502 1.00 4.14 171 LEU A N 1
ATOM 1244 C CA . LEU A 1 172 ? 14.174 -2.879 -2.981 1.00 3.22 171 LEU A CA 1
ATOM 1245 C C . LEU A 1 172 ? 15.216 -2.566 -1.972 1.00 4.01 171 LEU A C 1
ATOM 1246 O O . LEU A 1 172 ? 16.333 -2.274 -2.317 1.00 4.86 171 LEU A O 1
ATOM 1251 N N . LEU A 1 173 ? 14.876 -2.642 -0.705 1.00 3.69 172 LEU A N 1
ATOM 1252 C CA . LEU A 1 173 ? 15.850 -2.361 0.365 1.00 3.32 172 LEU A CA 1
ATOM 1253 C C . LEU A 1 173 ? 16.925 -3.443 0.564 1.00 3.52 172 LEU A C 1
ATOM 1254 O O . LEU A 1 173 ? 17.826 -3.269 1.397 1.00 6.02 172 LEU A O 1
ATOM 1259 N N . ALA A 1 174 ? 16.910 -4.525 -0.227 1.00 3.45 173 ALA A N 1
ATOM 1260 C CA . ALA A 1 174 ? 18.080 -5.409 -0.305 1.00 4.29 173 ALA A CA 1
ATOM 1261 C C . ALA A 1 174 ? 19.345 -4.584 -0.716 1.00 2.98 173 ALA A C 1
ATOM 1262 O O . ALA A 1 174 ? 20.487 -4.932 -0.357 1.00 5.04 173 ALA A O 1
ATOM 1264 N N . SER A 1 175 ? 19.136 -3.465 -1.428 1.00 3.49 174 SER A N 1
ATOM 1265 C CA . SER A 1 175 ? 20.215 -2.544 -1.733 1.00 3.57 174 SER A CA 1
ATOM 1266 C C . SER A 1 175 ? 20.970 -2.040 -0.525 1.00 4.21 174 SER A C 1
ATOM 1267 O O . SER A 1 175 ? 22.131 -1.718 -0.639 1.00 2.90 174 SER A O 1
ATOM 1270 N N . HIS A 1 176 ? 20.343 -1.993 0.648 1.00 3.15 175 HIS A N 1
ATOM 1271 C CA . HIS A 1 176 ? 21.095 -1.494 1.799 1.00 3.81 175 HIS A CA 1
ATOM 1272 C C . HIS A 1 176 ? 21.992 -2.583 2.360 1.00 5.51 175 HIS A C 1
ATOM 1273 O O . HIS A 1 176 ? 22.764 -2.353 3.274 1.00 4.19 175 HIS A O 1
ATOM 1280 N N . SER A 1 177 ? 21.991 -3.756 1.730 1.00 5.09 176 SER A N 1
ATOM 1281 C CA . SER A 1 177 ? 23.063 -4.717 2.072 1.00 4.97 176 SER A CA 1
ATOM 1282 C C . SER A 1 177 ? 24.411 -4.311 1.411 1.00 5.13 176 SER A C 1
ATOM 1283 O O . SER A 1 177 ? 25.431 -4.861 1.706 1.00 5.18 176 SER A O 1
ATOM 1286 N N . ILE A 1 178 ? 24.414 -3.332 0.530 1.00 5.15 177 ILE A N 1
ATOM 1287 C CA . ILE A 1 178 ? 25.664 -2.919 -0.147 1.00 3.54 177 ILE A CA 1
ATOM 1288 C C . ILE A 1 178 ? 25.700 -1.404 -0.071 1.00 4.94 177 ILE A C 1
ATOM 1289 O O . ILE A 1 178 ? 25.631 -0.715 -1.089 1.00 4.17 177 ILE A O 1
ATOM 1294 N N . ALA A 1 179 ? 25.847 -0.857 1.130 1.00 4.59 178 ALA A N 1
ATOM 1295 C CA . ALA A 1 179 ? 25.457 0.546 1.271 1.00 3.49 178 ALA A CA 1
ATOM 1296 C C . ALA A 1 179 ? 26.080 1.167 2.504 1.00 5.25 178 ALA A C 1
ATOM 1297 O O . ALA A 1 179 ? 26.211 0.509 3.542 1.00 6.26 178 ALA A O 1
ATOM 1299 N N . ALA A 1 180 ? 26.369 2.457 2.399 1.00 5.06 179 ALA A N 1
ATOM 1300 C CA . ALA A 1 180 ? 26.808 3.219 3.567 1.00 4.58 179 ALA A CA 1
ATOM 1301 C C . ALA A 1 180 ? 26.240 4.639 3.516 1.00 5.17 179 ALA A C 1
ATOM 1302 O O . ALA A 1 180 ? 25.718 5.040 2.456 1.00 4.99 179 ALA A O 1
ATOM 1304 N N . GLN A 1 181 ? 26.315 5.372 4.658 1.00 4.96 180 GLN A N 1
ATOM 1305 C CA . GLN A 1 181 ? 25.953 6.817 4.684 1.00 5.29 180 GLN A CA 1
ATOM 1306 C C . GLN A 1 181 ? 27.203 7.724 4.646 1.00 5.12 180 GLN A C 1
ATOM 1307 O O . GLN A 1 181 ? 28.215 7.380 5.244 1.00 7.56 180 GLN A O 1
ATOM 1313 N N . TYR A 1 182 ? 27.097 8.877 3.989 1.00 6.17 181 TYR A N 1
ATOM 1314 C CA . TYR A 1 182 ? 28.175 9.852 3.872 1.00 8.46 181 TYR A CA 1
ATOM 1315 C C . TYR A 1 182 ? 27.722 11.193 4.355 1.00 8.88 181 TYR A C 1
ATOM 1316 O O . TYR A 1 182 ? 28.567 11.958 4.787 1.00 10.56 181 TYR A O 1
ATOM 1325 N N . GLU A 1 183 ? 26.406 11.485 4.287 1.00 9.23 182 GLU A N 1
ATOM 1326 C CA . GLU A 1 183 ? 25.874 12.839 4.593 1.00 9.82 182 GLU A CA 1
ATOM 1327 C C . GLU A 1 183 ? 24.990 12.931 5.824 1.00 10.51 182 GLU A C 1
ATOM 1328 O O . GLU A 1 183 ? 24.727 14.052 6.287 1.00 12.24 182 GLU A O 1
ATOM 1334 N N . VAL A 1 184 ? 24.479 11.806 6.316 1.00 7.06 183 VAL A N 1
ATOM 1335 C CA . VAL A 1 184 ? 23.604 11.876 7.487 1.00 8.69 183 VAL A CA 1
ATOM 1336 C C . VAL A 1 184 ? 24.462 12.428 8.658 1.00 9.12 183 VAL A C 1
ATOM 1337 O O . VAL A 1 184 ? 24.032 13.328 9.397 1.00 9.92 183 VAL A O 1
ATOM 1341 N N . ASP A 1 185 ? 25.644 11.837 8.821 1.00 9.93 184 ASP A N 1
ATOM 1342 C CA . ASP A 1 185 ? 26.691 12.358 9.746 1.00 10.64 184 ASP A CA 1
ATOM 1343 C C . ASP A 1 185 ? 28.072 12.185 9.072 1.00 10.51 184 ASP A C 1
ATOM 1344 O O . ASP A 1 185 ? 28.657 11.070 9.081 1.00 8.57 184 ASP A O 1
ATOM 1349 N N . THR A 1 186 ? 28.613 13.279 8.491 1.00 8.68 185 THR A N 1
ATOM 1350 C CA . THR A 1 186 ? 29.884 13.174 7.746 1.00 10.22 185 THR A CA 1
ATOM 1351 C C . THR A 1 186 ? 30.993 12.745 8.702 1.00 9.75 185 THR A C 1
ATOM 1352 O O . THR A 1 186 ? 32.039 12.248 8.264 1.00 10.15 185 THR A O 1
ATOM 1356 N N . ASP A 1 187 ? 30.820 13.010 10.001 1.00 9.75 186 ASP A N 1
ATOM 1357 C CA . ASP A 1 187 ? 31.845 12.597 10.998 1.00 11.57 186 ASP A CA 1
ATOM 1358 C C . ASP A 1 187 ? 32.166 11.094 10.944 1.00 11.56 186 ASP A C 1
ATOM 1359 O O . ASP A 1 187 ? 33.276 10.700 11.238 1.00 11.60 186 ASP A O 1
ATOM 1364 N N . VAL A 1 188 ? 31.195 10.286 10.548 1.00 10.35 187 VAL A N 1
ATOM 1365 C CA . VAL A 1 188 ? 31.351 8.830 10.451 1.00 9.73 187 VAL A CA 1
ATOM 1366 C C . VAL A 1 188 ? 31.035 8.354 8.998 1.00 9.25 187 VAL A C 1
ATOM 1367 O O . VAL A 1 188 ? 30.483 7.287 8.779 1.00 9.53 187 VAL A O 1
ATOM 1371 N N . ALA A 1 189 ? 31.368 9.210 8.030 1.00 9.48 188 ALA A N 1
ATOM 1372 C CA . ALA A 1 189 ? 31.090 8.954 6.595 1.00 8.13 188 ALA A CA 1
ATOM 1373 C C . ALA A 1 189 ? 31.682 7.604 6.223 1.00 9.74 188 ALA A C 1
ATOM 1374 O O . ALA A 1 189 ? 32.781 7.290 6.634 1.00 7.03 188 ALA A O 1
ATOM 1376 N N . GLY A 1 190 ? 30.915 6.758 5.525 1.00 7.30 189 GLY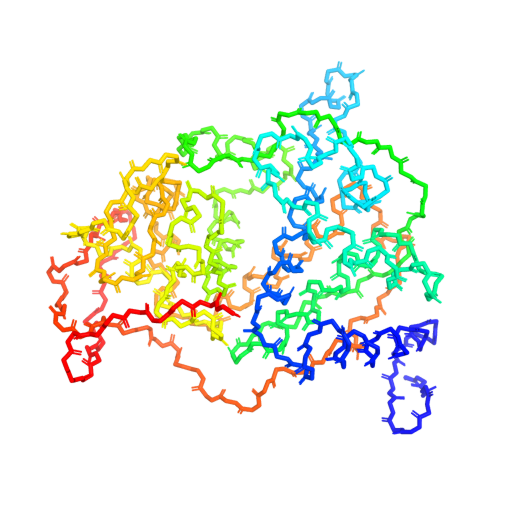 A N 1
ATOM 1377 C CA . GLY A 1 190 ? 31.439 5.465 5.082 1.00 9.34 189 GLY A CA 1
ATOM 1378 C C . GLY A 1 190 ? 30.901 4.360 5.984 1.00 6.54 189 GLY A C 1
ATOM 1379 O O . GLY A 1 190 ? 31.078 3.205 5.700 1.00 6.33 189 GLY A O 1
ATOM 1380 N N . SER A 1 191 ? 30.251 4.739 7.084 1.00 7.59 190 SER A N 1
ATOM 1381 C CA . SER A 1 191 ? 29.705 3.743 8.042 1.00 6.89 190 SER A CA 1
ATOM 1382 C C . SER A 1 191 ? 28.542 3.005 7.331 1.00 5.57 190 SER A C 1
ATOM 1383 O O . SER A 1 191 ? 27.584 3.617 6.922 1.00 5.41 190 SER A O 1
ATOM 1386 N N . PRO A 1 192 ? 28.650 1.681 7.164 1.00 6.76 191 PRO A N 1
ATOM 1387 C CA . PRO A 1 192 ? 27.742 0.950 6.306 1.00 5.98 191 PRO A CA 1
ATOM 1388 C C . PRO A 1 192 ? 26.500 0.458 7.073 1.00 5.72 191 PRO A C 1
ATOM 1389 O O . PRO A 1 192 ? 26.473 0.513 8.305 1.00 4.87 191 PRO A O 1
ATOM 1393 N N . PHE A 1 193 ? 25.491 -0.006 6.312 1.00 4.87 192 PHE A N 1
ATOM 1394 C CA . PHE A 1 193 ? 24.207 -0.381 6.919 1.00 3.94 192 PHE A CA 1
ATOM 1395 C C . PHE A 1 193 ? 24.209 -1.849 7.265 1.00 4.21 192 PHE A C 1
ATOM 1396 O O . PHE A 1 193 ? 23.323 -2.298 7.961 1.00 5.35 192 PHE A O 1
ATOM 1404 N N . ASP A 1 194 ? 25.189 -2.597 6.781 1.00 5.73 193 ASP A N 1
ATOM 1405 C CA . ASP A 1 194 ? 25.410 -3.954 7.339 1.00 5.40 193 ASP A CA 1
ATOM 1406 C C . ASP A 1 194 ? 26.896 -4.228 7.484 1.00 6.45 193 ASP A C 1
ATOM 1407 O O . ASP A 1 194 ? 27.719 -3.352 7.072 1.00 5.34 193 ASP A O 1
ATOM 1412 N N . SER A 1 195 ? 27.257 -5.371 8.098 1.00 6.41 194 SER A N 1
ATOM 1413 C CA . SER A 1 195 ? 28.660 -5.699 8.380 1.00 6.64 194 SER A CA 1
ATOM 1414 C C . SER A 1 195 ? 29.410 -6.091 7.091 1.00 6.57 194 SER A C 1
ATOM 1415 O O . SER A 1 195 ? 30.615 -6.247 7.140 1.00 6.79 194 SER A O 1
ATOM 1418 N N . THR A 1 196 ? 28.709 -6.209 5.952 1.00 5.89 195 THR A N 1
ATOM 1419 C CA . THR A 1 196 ? 29.341 -6.668 4.710 1.00 5.82 195 THR A CA 1
ATOM 1420 C C . THR A 1 196 ? 28.942 -5.784 3.482 1.00 4.73 195 THR A C 1
ATOM 1421 O O . THR A 1 196 ? 28.167 -6.241 2.599 1.00 6.04 195 THR A O 1
ATOM 1425 N N . PRO A 1 197 ? 29.359 -4.531 3.444 1.00 5.55 196 PRO A N 1
ATOM 1426 C CA . PRO A 1 197 ? 28.827 -3.689 2.345 1.00 4.56 196 PRO A CA 1
ATOM 1427 C C . PRO A 1 197 ? 29.391 -4.037 0.941 1.00 4.83 196 PRO A C 1
ATOM 1428 O O . PRO A 1 197 ? 28.886 -3.489 -0.036 1.00 5.47 196 PRO A O 1
ATOM 1432 N N . SER A 1 198 ? 30.404 -4.890 0.835 1.00 5.53 197 SER A N 1
ATOM 1433 C CA . SER A 1 198 ? 30.788 -5.398 -0.504 1.00 6.16 197 SER A CA 1
ATOM 1434 C C . SER A 1 198 ? 30.141 -6.742 -0.844 1.00 7.13 197 SER A C 1
ATOM 1435 O O . SER A 1 198 ? 30.451 -7.335 -1.880 1.00 6.43 197 SER A O 1
ATOM 1438 N N . VAL A 1 199 ? 29.259 -7.242 0.037 1.00 6.23 198 VAL A N 1
ATOM 1439 C CA . VAL A 1 199 ? 28.611 -8.518 -0.231 1.00 7.84 198 VAL A CA 1
ATOM 1440 C C . VAL A 1 199 ? 27.092 -8.352 -0.246 1.00 6.91 198 VAL A C 1
ATOM 1441 O O . VAL A 1 199 ? 26.504 -7.855 0.709 1.00 6.92 198 VAL A O 1
ATOM 1445 N N . PHE A 1 200 ? 26.476 -8.753 -1.353 1.00 5.66 199 PHE A N 1
ATOM 1446 C CA . PHE A 1 200 ? 25.036 -8.673 -1.485 1.00 4.84 199 PHE A CA 1
ATOM 1447 C C . PHE A 1 200 ? 24.454 -9.910 -0.789 1.00 6.23 199 PHE A C 1
ATOM 1448 O O . PHE A 1 200 ? 24.120 -10.958 -1.435 1.00 5.91 199 PHE A O 1
ATOM 1456 N N . ASP A 1 201 ? 24.335 -9.833 0.538 1.00 6.46 200 ASP A N 1
ATOM 1457 C CA . ASP A 1 201 ? 23.889 -10.966 1.334 1.00 5.57 200 ASP A CA 1
ATOM 1458 C C . ASP A 1 201 ? 22.728 -10.531 2.256 1.00 5.09 200 ASP A C 1
ATOM 1459 O O . ASP A 1 201 ? 22.237 -9.380 2.195 1.00 5.51 200 ASP A O 1
ATOM 1464 N N . THR A 1 202 ? 22.331 -11.406 3.171 1.00 4.26 201 THR A N 1
ATOM 1465 C CA . THR A 1 202 ? 21.136 -11.126 3.945 1.00 5.20 201 THR A CA 1
ATOM 1466 C C . THR A 1 202 ? 21.503 -10.423 5.262 1.00 7.20 201 THR A C 1
ATOM 1467 O O . THR A 1 202 ? 20.673 -10.302 6.141 1.00 6.15 201 THR A O 1
ATOM 1471 N N . GLN A 1 203 ? 22.769 -10.023 5.434 1.00 6.38 202 GLN A N 1
ATOM 1472 C CA . GLN A 1 203 ? 23.171 -9.501 6.753 1.00 6.42 202 GLN A CA 1
ATOM 1473 C C . GLN A 1 203 ? 22.424 -8.202 7.087 1.00 5.53 202 GLN A C 1
ATOM 1474 O O . GLN A 1 203 ? 22.130 -7.965 8.230 1.00 5.77 202 GLN A O 1
ATOM 1480 N N . PHE A 1 204 ? 22.066 -7.394 6.079 1.00 4.73 203 PHE A N 1
ATOM 1481 C CA . PHE A 1 204 ? 21.308 -6.196 6.361 1.00 5.46 203 PHE A CA 1
ATOM 1482 C C . PHE A 1 204 ? 19.978 -6.560 7.012 1.00 6.03 203 PHE A C 1
ATOM 1483 O O . PHE A 1 204 ? 19.563 -5.955 8.009 1.00 6.37 203 PHE A O 1
ATOM 1491 N N . PHE A 1 205 ? 19.304 -7.585 6.464 1.00 4.86 204 PHE A N 1
ATOM 1492 C CA . PHE A 1 205 ? 18.037 -8.013 7.093 1.00 6.42 204 PHE A CA 1
ATOM 1493 C C . PHE A 1 205 ? 18.126 -8.563 8.519 1.00 6.35 204 PHE A C 1
ATOM 1494 O O . PHE A 1 205 ? 17.301 -8.197 9.376 1.00 6.61 204 PHE A O 1
ATOM 1502 N N . VAL A 1 206 ? 19.126 -9.388 8.777 1.00 5.54 205 VAL A N 1
ATOM 1503 C CA . VAL A 1 206 ? 19.403 -9.887 10.118 1.00 6.60 205 VAL A CA 1
ATOM 1504 C C . VAL A 1 206 ? 19.755 -8.719 11.092 1.00 6.71 205 VAL A C 1
ATOM 1505 O O . VAL A 1 206 ? 19.131 -8.531 12.162 1.00 7.04 205 VAL A O 1
ATOM 1509 N N . GLU A 1 207 ? 20.746 -7.924 10.714 1.00 6.09 206 GLU A N 1
ATOM 1510 C CA . GLU A 1 207 ? 21.390 -6.957 11.645 1.00 5.93 206 GLU A CA 1
ATOM 1511 C C . GLU A 1 207 ? 20.472 -5.796 11.961 1.00 6.09 206 GLU A C 1
ATOM 1512 O O . GLU A 1 207 ? 20.469 -5.303 13.093 1.00 6.90 206 GLU A O 1
ATOM 1518 N N . SER A 1 208 ? 19.605 -5.436 10.984 1.00 5.96 207 SER A N 1
ATOM 1519 C CA . SER A 1 208 ? 18.620 -4.342 11.194 1.00 5.92 207 SER A CA 1
ATOM 1520 C C . SER A 1 208 ? 17.547 -4.770 12.221 1.00 6.70 207 SER A C 1
ATOM 1521 O O . SER A 1 208 ? 16.984 -3.937 12.900 1.00 6.18 207 SER A O 1
ATOM 1524 N N . LEU A 1 209 ? 17.349 -6.079 12.401 1.00 6.97 208 LEU A N 1
ATOM 1525 C CA . LEU A 1 209 ? 16.363 -6.577 13.353 1.00 6.99 208 LEU A CA 1
ATOM 1526 C C . LEU A 1 209 ? 16.923 -6.781 14.713 1.00 7.56 208 LEU A C 1
ATOM 1527 O O . LEU A 1 209 ? 16.197 -7.054 15.650 1.00 6.30 208 LEU A O 1
ATOM 1532 N N . LEU A 1 210 ? 18.221 -6.632 14.855 1.00 7.82 209 LEU A N 1
ATOM 1533 C CA . LEU A 1 210 ? 18.782 -6.738 16.214 1.00 8.77 209 LEU A CA 1
ATOM 1534 C C . LEU A 1 210 ? 18.393 -5.527 17.034 1.00 7.63 209 LEU A C 1
ATOM 1535 O O . LEU A 1 210 ? 18.221 -4.463 16.479 1.00 7.98 209 LEU A O 1
ATOM 1540 N N . HIS A 1 211 ? 18.266 -5.691 18.351 1.00 7.76 210 HIS A N 1
ATOM 1541 C CA . HIS A 1 211 ? 18.122 -4.475 19.227 1.00 7.32 210 HIS A CA 1
ATOM 1542 C C . HIS A 1 211 ? 19.270 -3.490 19.023 1.00 8.18 210 HIS A C 1
ATOM 1543 O O . HIS A 1 211 ? 20.436 -3.860 18.945 1.00 8.81 210 HIS A O 1
ATOM 1550 N N . GLY A 1 212 ? 18.948 -2.207 18.938 1.00 6.82 211 GLY A N 1
ATOM 1551 C CA . GLY A 1 212 ? 20.032 -1.201 18.921 1.00 7.16 211 GLY A CA 1
ATOM 1552 C C . GLY A 1 212 ? 20.673 -1.110 20.308 1.00 10.15 211 GLY A C 1
ATOM 1553 O O . GLY A 1 212 ? 19.965 -1.204 21.381 1.00 8.78 211 GLY A O 1
ATOM 1554 N N . THR A 1 213 ? 21.998 -0.939 20.296 1.00 9.41 212 THR A N 1
ATOM 1555 C CA . THR A 1 213 ? 22.757 -0.915 21.543 1.00 10.42 212 THR A CA 1
ATOM 1556 C C . THR A 1 213 ? 23.660 0.313 21.611 1.00 11.04 212 THR A C 1
ATOM 1557 O O . THR A 1 213 ? 24.198 0.590 22.664 1.00 11.21 212 THR A O 1
ATOM 1561 N N . GLN A 1 214 ? 23.950 0.962 20.487 1.00 10.41 213 GLN A N 1
ATOM 1562 C CA . GLN A 1 214 ? 24.914 2.113 20.502 1.00 10.94 213 GLN A CA 1
ATOM 1563 C C . GLN A 1 214 ? 24.703 2.933 19.294 1.00 10.83 213 GLN A C 1
ATOM 1564 O O . GLN A 1 214 ? 24.222 2.395 18.293 1.00 8.79 213 GLN A O 1
ATOM 1570 N N . PHE A 1 215 ? 25.141 4.213 19.317 1.00 11.31 214 PHE A N 1
ATOM 1571 C CA . PHE A 1 215 ? 25.082 5.032 18.094 1.00 11.08 214 PHE A CA 1
ATOM 1572 C C . PHE A 1 215 ? 26.447 4.933 17.453 1.00 10.65 214 PHE A C 1
ATOM 1573 O O . PHE A 1 215 ? 27.464 4.817 18.170 1.00 10.36 214 PHE A O 1
ATOM 1581 N N . THR A 1 216 ? 26.500 4.915 16.132 1.00 8.19 215 THR A N 1
ATOM 1582 C CA . THR A 1 216 ? 27.778 5.108 15.471 1.00 8.61 215 THR A CA 1
ATOM 1583 C C . THR A 1 216 ? 28.126 6.613 15.284 1.00 9.82 215 THR A C 1
ATOM 1584 O O . THR A 1 216 ? 29.257 7.031 15.481 1.00 8.73 215 THR A O 1
ATOM 1588 N N . GLY A 1 217 ? 27.128 7.395 14.870 1.00 9.32 216 G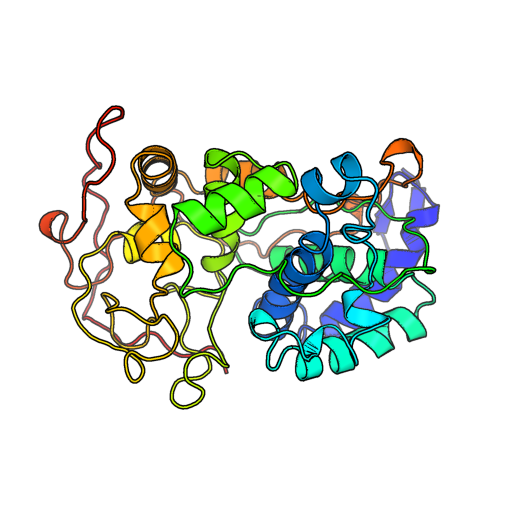LY A N 1
ATOM 1589 C CA . GLY A 1 217 ? 27.242 8.820 14.649 1.00 8.79 216 GLY A CA 1
ATOM 1590 C C . GLY A 1 217 ? 26.745 9.547 15.851 1.00 9.80 216 GLY A C 1
ATOM 1591 O O . GLY A 1 217 ? 26.784 8.999 16.987 1.00 10.22 216 GLY A O 1
ATOM 1592 N N . SER A 1 218 ? 26.251 10.755 15.621 1.00 9.03 217 SER A N 1
ATOM 1593 C CA . SER A 1 218 ? 25.765 11.622 16.726 1.00 11.77 217 SER A CA 1
ATOM 1594 C C . SER A 1 218 ? 24.286 11.453 17.013 1.00 12.72 217 SER A C 1
ATOM 1595 O O . SER A 1 218 ? 23.751 12.189 17.790 1.00 12.25 217 SER A O 1
ATOM 1598 N N . GLY A 1 219 ? 23.641 10.437 16.404 1.00 11.22 218 GLY A N 1
ATOM 1599 C CA . GLY A 1 219 ? 22.194 10.234 16.569 1.00 11.75 218 GLY A CA 1
ATOM 1600 C C . GLY A 1 219 ? 21.363 11.352 15.933 1.00 11.10 218 GLY A C 1
ATOM 1601 O O . GLY A 1 219 ? 20.242 11.582 16.364 1.00 11.89 218 GLY A O 1
ATOM 1602 N N . GLN A 1 220 ? 21.882 12.045 14.919 1.00 9.00 219 GLN A N 1
ATOM 1603 C CA . GLN A 1 220 ? 21.120 13.097 14.220 1.00 9.57 219 GLN A CA 1
ATOM 1604 C C . GLN A 1 220 ? 20.623 12.625 12.859 1.00 9.37 219 GLN A C 1
ATOM 1605 O O . GLN A 1 220 ? 21.129 11.622 12.342 1.00 9.43 219 GLN A O 1
ATOM 1611 N N . GLY A 1 221 ? 19.665 13.361 12.279 1.00 9.05 220 GLY A N 1
ATOM 1612 C CA . GLY A 1 221 ? 19.385 13.246 10.854 1.00 9.90 220 GLY A CA 1
ATOM 1613 C C . GLY A 1 221 ? 18.679 11.967 10.439 1.00 9.54 220 GLY A C 1
ATOM 1614 O O . GLY A 1 221 ? 18.627 11.664 9.234 1.00 6.67 220 GLY A O 1
ATOM 1615 N N . GLY A 1 222 ? 18.160 11.213 11.423 1.00 9.10 221 GLY A N 1
ATOM 1616 C CA . GLY A 1 222 ? 17.526 9.898 11.120 1.00 8.00 221 GLY A CA 1
ATOM 1617 C C . GLY A 1 222 ? 18.351 8.695 11.549 1.00 8.15 221 GLY A C 1
ATOM 1618 O O . GLY A 1 222 ? 18.001 7.561 11.270 1.00 10.30 221 GLY A O 1
ATOM 1619 N N . GLU A 1 223 ? 19.487 8.919 12.186 1.00 8.27 222 GLU A N 1
ATOM 1620 C CA . GLU A 1 223 ? 20.208 7.791 12.783 1.00 7.61 222 GLU A CA 1
ATOM 1621 C C . GLU A 1 223 ? 19.494 7.347 14.026 1.00 9.11 222 GLU A C 1
ATOM 1622 O O . GLU A 1 223 ? 19.085 8.199 14.835 1.00 8.92 222 GLU A O 1
ATOM 1628 N N . VAL A 1 224 ? 19.424 6.018 14.244 1.00 7.94 223 VAL A N 1
ATOM 1629 C CA . VAL A 1 224 ? 18.934 5.446 15.481 1.00 8.15 223 VAL A CA 1
ATOM 1630 C C . VAL A 1 224 ? 20.004 4.442 15.943 1.00 8.78 223 VAL A C 1
ATOM 1631 O O . VAL A 1 224 ? 20.950 4.163 15.195 1.00 6.87 223 VAL A O 1
ATOM 1635 N N . MET A 1 225 ? 19.864 3.858 17.113 1.00 7.12 224 MET A N 1
ATOM 1636 C CA . MET A 1 225 ? 20.950 2.980 17.578 1.00 7.96 224 MET A CA 1
ATOM 1637 C C . MET A 1 225 ? 21.100 1.781 16.662 1.00 8.55 224 MET A C 1
ATOM 1638 O O . MET A 1 225 ? 20.118 1.214 16.244 1.00 8.69 224 MET A O 1
ATOM 1643 N N . SER A 1 226 ? 22.337 1.403 16.390 1.00 7.62 225 SER A N 1
ATOM 1644 C CA . SER A 1 226 ? 22.593 0.151 15.657 1.00 7.25 225 SER A CA 1
ATOM 1645 C C . SER A 1 226 ? 23.113 -0.887 16.664 1.00 5.90 225 SER A C 1
ATOM 1646 O O . SER A 1 226 ? 23.297 -0.608 17.877 1.00 7.51 225 SER A O 1
ATOM 1649 N N . PRO A 1 227 ? 23.347 -2.116 16.191 1.00 6.96 226 PRO A N 1
ATOM 1650 C CA . PRO A 1 227 ? 23.712 -3.180 17.079 1.00 6.30 226 PRO A CA 1
ATOM 1651 C C . PRO A 1 227 ? 25.239 -3.510 17.079 1.00 6.31 226 PRO A C 1
ATOM 1652 O O . PRO A 1 227 ? 25.672 -4.383 17.799 1.00 8.00 226 PRO A O 1
ATOM 1656 N N . ILE A 1 228 ? 26.021 -2.883 16.197 1.00 7.84 227 ILE A N 1
ATOM 1657 C CA . ILE A 1 228 ? 27.482 -3.154 16.144 1.00 7.73 227 ILE A CA 1
ATOM 1658 C C . ILE A 1 228 ? 28.201 -1.834 16.004 1.00 7.85 227 ILE A C 1
ATOM 1659 O O . ILE A 1 228 ? 27.834 -1.035 15.163 1.00 6.79 227 ILE A O 1
ATOM 1664 N N . PRO A 1 229 ? 29.290 -1.624 16.756 1.00 9.06 228 PRO A N 1
ATOM 1665 C CA . PRO A 1 229 ? 30.087 -0.407 16.485 1.00 8.82 228 PRO A CA 1
ATOM 1666 C C . PRO A 1 229 ? 30.522 -0.308 15.039 1.00 8.69 228 PRO A C 1
ATOM 1667 O O . PRO A 1 229 ? 30.840 -1.344 14.406 1.00 7.86 228 PRO A O 1
ATOM 1671 N N . GLY A 1 230 ? 30.453 0.898 14.512 1.00 7.18 229 GLY A N 1
ATOM 1672 C CA . GLY A 1 230 ? 30.742 1.158 13.099 1.00 6.80 229 GLY A CA 1
ATOM 1673 C C . GLY A 1 230 ? 29.595 0.992 12.117 1.00 6.08 229 GLY A C 1
ATOM 1674 O O . GLY A 1 230 ? 29.639 1.559 11.003 1.00 7.40 229 GLY A O 1
ATOM 1675 N N . GLU A 1 231 ? 28.546 0.272 12.518 1.00 6.69 230 GLU A N 1
ATOM 1676 C CA . GLU A 1 231 ? 27.376 0.045 11.646 1.00 5.86 230 GLU A CA 1
ATOM 1677 C C . GLU A 1 231 ? 26.394 1.160 11.920 1.00 5.74 230 GLU A C 1
ATOM 1678 O O . GLU A 1 231 ? 26.174 1.565 13.092 1.00 6.38 230 GLU A O 1
ATOM 1684 N N . PHE A 1 232 ? 25.821 1.686 10.848 1.00 5.75 231 PHE A N 1
ATOM 1685 C CA . PHE A 1 232 ? 24.916 2.804 10.967 1.00 6.46 231 PHE A CA 1
ATOM 1686 C C . PHE A 1 232 ? 23.511 2.273 10.737 1.00 6.48 231 PHE A C 1
ATOM 1687 O O . PHE A 1 232 ? 23.271 1.464 9.785 1.00 7.40 231 PHE A O 1
ATOM 1695 N N . ARG A 1 233 ? 22.569 2.706 11.582 1.00 6.03 232 ARG A N 1
ATOM 1696 C CA . ARG A 1 233 ? 21.146 2.280 11.355 1.00 6.09 232 ARG A CA 1
ATOM 1697 C C . ARG A 1 233 ? 20.304 3.511 11.070 1.00 6.30 232 ARG A C 1
ATOM 1698 O O . ARG A 1 233 ? 20.305 4.467 11.849 1.00 6.13 232 ARG A O 1
ATOM 1706 N N . LEU A 1 234 ? 19.525 3.439 9.972 1.00 5.52 233 LEU A N 1
ATOM 1707 C CA . LEU A 1 234 ? 18.543 4.477 9.657 1.00 4.95 233 LEU A CA 1
ATOM 1708 C C . LEU A 1 234 ? 17.205 4.276 10.372 1.00 5.48 233 LEU A C 1
ATOM 1709 O O . LEU A 1 234 ? 16.725 3.114 10.474 1.00 4.68 233 LEU A O 1
ATOM 1714 N N . GLN A 1 235 ? 16.587 5.388 10.807 1.00 5.11 234 GLN A N 1
ATOM 1715 C CA . GLN A 1 235 ? 15.229 5.334 11.376 1.00 6.47 234 GLN A CA 1
ATOM 1716 C C . GLN A 1 235 ? 14.258 4.680 10.361 1.00 5.74 234 GLN A C 1
ATOM 1717 O O . GLN A 1 235 ? 13.355 3.902 10.758 1.00 5.87 234 GLN A O 1
ATOM 1723 N N . SER A 1 236 ? 14.439 4.960 9.073 1.00 5.68 235 SER A N 1
ATOM 1724 C CA . SER A 1 236 ? 13.503 4.443 8.098 1.00 6.58 235 SER A CA 1
ATOM 1725 C C . SER A 1 236 ? 13.603 2.905 7.984 1.00 7.62 235 SER A C 1
ATOM 1726 O O . SER A 1 236 ? 12.578 2.268 7.808 1.00 7.64 235 SER A O 1
ATOM 1729 N N . ASP A 1 237 ? 14.818 2.341 7.999 1.00 4.85 236 ASP A N 1
ATOM 1730 C CA . ASP A 1 237 ? 15.000 0.917 7.978 1.00 6.61 236 ASP A CA 1
ATOM 1731 C C . ASP A 1 237 ? 14.463 0.290 9.284 1.00 5.03 236 ASP A C 1
ATOM 1732 O O . ASP A 1 237 ? 13.822 -0.705 9.257 1.00 6.01 236 ASP A O 1
ATOM 1737 N N . PHE A 1 238 ? 14.771 0.891 10.412 1.00 4.98 237 PHE A N 1
ATOM 1738 C CA . PHE A 1 238 ? 14.164 0.445 11.690 1.00 5.27 237 PHE A CA 1
ATOM 1739 C C . PHE A 1 238 ? 12.605 0.384 11.597 1.00 6.99 237 PHE A C 1
ATOM 1740 O O . PHE A 1 238 ? 12.017 -0.682 11.911 1.00 5.10 237 PHE A O 1
ATOM 1748 N N . ALA A 1 239 ? 11.969 1.481 11.121 1.00 5.56 238 ALA A N 1
ATOM 1749 C CA . ALA A 1 239 ? 10.491 1.557 10.990 1.00 6.95 238 ALA A CA 1
ATOM 1750 C C . ALA A 1 239 ? 9.942 0.470 10.035 1.00 8.45 238 ALA A C 1
ATOM 1751 O O . ALA A 1 239 ? 8.998 -0.201 10.386 1.00 6.95 238 ALA A O 1
ATOM 1753 N N . LEU A 1 240 ? 10.565 0.306 8.855 1.00 8.65 239 LEU A N 1
ATOM 1754 C CA . LEU A 1 240 ? 10.062 -0.651 7.890 1.00 8.59 239 LEU A CA 1
ATOM 1755 C C . LEU A 1 240 ? 10.316 -2.105 8.309 1.00 8.66 239 LEU A C 1
ATOM 1756 O O . LEU A 1 240 ? 9.474 -2.983 8.037 1.00 10.57 239 LEU A O 1
ATOM 1761 N N . SER A 1 241 ? 11.386 -2.381 9.056 1.00 8.05 240 SER A N 1
ATOM 1762 C CA . SER A 1 241 ? 11.686 -3.756 9.433 1.00 8.48 240 SER A CA 1
ATOM 1763 C C . SER A 1 241 ? 10.621 -4.268 10.449 1.00 8.05 240 SER A C 1
ATOM 1764 O O . SER A 1 241 ? 10.416 -5.452 10.596 1.00 8.03 240 SER A O 1
ATOM 1767 N N . ARG A 1 242 ? 9.983 -3.321 11.147 1.00 8.72 241 ARG A N 1
ATOM 1768 C CA . ARG A 1 242 ? 9.135 -3.651 12.276 1.00 7.97 241 ARG A CA 1
ATOM 1769 C C . ARG A 1 242 ? 7.661 -3.266 12.088 1.00 9.98 241 ARG A C 1
ATOM 1770 O O . ARG A 1 242 ? 6.832 -3.587 12.949 1.00 8.08 241 ARG A O 1
ATOM 1778 N N . ASP A 1 243 ? 7.336 -2.611 10.968 1.00 8.08 242 ASP A N 1
ATOM 1779 C CA . ASP A 1 243 ? 5.932 -2.192 10.708 1.00 9.39 242 ASP A CA 1
ATOM 1780 C C . ASP A 1 243 ? 5.158 -3.461 10.308 1.00 10.24 242 ASP A C 1
ATOM 1781 O O . ASP A 1 243 ? 5.685 -4.324 9.596 1.00 9.19 242 ASP A O 1
ATOM 1786 N N . PRO A 1 244 ? 3.893 -3.605 10.776 1.00 9.81 243 PRO A N 1
ATOM 1787 C CA . PRO A 1 244 ? 3.076 -4.788 10.467 1.00 11.09 243 PRO A CA 1
ATOM 1788 C C . PRO A 1 244 ? 2.941 -5.078 8.955 1.00 11.82 243 PRO A C 1
ATOM 1789 O O . PRO A 1 244 ? 2.770 -6.251 8.558 1.00 11.67 243 PRO A O 1
ATOM 1793 N N . ARG A 1 245 ? 3.083 -4.038 8.117 1.00 10.95 244 ARG A N 1
ATOM 1794 C CA . ARG A 1 245 ? 2.866 -4.206 6.681 1.00 11.79 244 ARG A CA 1
ATOM 1795 C C . ARG A 1 245 ? 4.050 -4.826 5.968 1.00 10.20 244 ARG A C 1
ATOM 1796 O O . ARG A 1 245 ? 3.935 -5.441 4.849 1.00 10.91 244 ARG A O 1
ATOM 1804 N N . THR A 1 246 ? 5.193 -4.711 6.638 1.00 8.83 245 THR A N 1
ATOM 1805 C CA . THR A 1 246 ? 6.448 -5.097 6.022 1.00 8.46 245 THR A CA 1
ATOM 1806 C C . THR A 1 246 ? 7.258 -6.114 6.782 1.00 7.69 245 THR A C 1
ATOM 1807 O O . THR A 1 246 ? 8.173 -6.658 6.224 1.00 7.20 245 THR A O 1
ATOM 1811 N N . ALA A 1 247 ? 6.976 -6.287 8.077 1.00 7.59 246 ALA A N 1
ATOM 1812 C CA . ALA A 1 247 ? 7.862 -7.038 8.942 1.00 6.67 246 ALA A CA 1
ATOM 1813 C C . ALA A 1 247 ? 8.010 -8.497 8.509 1.00 7.32 246 ALA A C 1
ATOM 1814 O O . ALA A 1 247 ? 9.053 -9.091 8.701 1.00 8.12 246 ALA A O 1
ATOM 1816 N N . CYS A 1 248 ? 6.955 -9.105 7.979 1.00 9.48 247 CYS A N 1
ATOM 1817 C CA . CYS A 1 248 ? 7.017 -10.580 7.717 1.00 9.65 247 CYS A CA 1
ATOM 1818 C C . CYS A 1 248 ? 7.876 -10.810 6.501 1.00 9.06 247 CYS A C 1
ATOM 1819 O O . CYS A 1 248 ? 8.622 -11.784 6.437 1.00 9.86 247 CYS A O 1
ATOM 1822 N N . GLU A 1 249 ? 7.774 -9.910 5.513 1.00 8.17 248 GLU A N 1
ATOM 1823 C CA . GLU A 1 249 ? 8.695 -10.038 4.357 1.00 7.33 248 GLU A CA 1
ATOM 1824 C C . GLU A 1 249 ? 10.175 -9.794 4.746 1.00 7.63 248 GLU A C 1
ATOM 1825 O O . GLU A 1 249 ? 11.074 -10.485 4.236 1.00 6.53 248 GLU A O 1
ATOM 1831 N N . TRP A 1 250 ? 10.416 -8.792 5.614 1.00 6.86 249 TRP A N 1
ATOM 1832 C CA . TRP A 1 250 ? 11.744 -8.527 6.143 1.00 5.66 249 TRP A CA 1
ATOM 1833 C C . TRP A 1 250 ? 12.329 -9.785 6.782 1.00 6.92 249 TRP A C 1
ATOM 1834 O O . TRP A 1 250 ? 13.483 -10.222 6.469 1.00 6.97 249 TRP A O 1
ATOM 1845 N N . GLN A 1 251 ? 11.559 -10.376 7.686 1.00 7.69 250 GLN A N 1
ATOM 1846 C CA . GLN A 1 251 ? 11.981 -11.612 8.316 1.00 9.45 250 GLN A CA 1
ATOM 1847 C C . GLN A 1 251 ? 12.208 -12.751 7.303 1.00 9.46 250 GLN A C 1
ATOM 1848 O O . GLN A 1 251 ? 13.189 -13.505 7.413 1.00 10.68 250 GLN A O 1
ATOM 1854 N N . ALA A 1 252 ? 11.336 -12.873 6.287 1.00 8.75 251 ALA A N 1
ATOM 1855 C CA . ALA A 1 252 ? 11.425 -13.981 5.351 1.00 9.42 251 ALA A CA 1
ATOM 1856 C C . ALA A 1 252 ? 12.722 -13.901 4.516 1.00 8.86 251 ALA A C 1
ATOM 1857 O O . ALA A 1 252 ? 13.138 -14.878 3.908 1.00 11.44 251 ALA A O 1
ATOM 1859 N N . LEU A 1 253 ? 13.360 -12.763 4.462 1.00 8.13 252 LEU A N 1
ATOM 1860 C CA . LEU A 1 253 ? 14.596 -12.695 3.713 1.00 9.70 252 LEU A CA 1
ATOM 1861 C C . LEU A 1 253 ? 15.865 -13.169 4.503 1.00 10.78 252 LEU A C 1
ATOM 1862 O O . LEU A 1 253 ? 16.917 -13.447 3.897 1.00 13.41 252 LEU A O 1
ATOM 1867 N N . VAL A 1 254 ? 15.805 -13.181 5.821 1.00 10.04 253 VAL A N 1
ATOM 1868 C CA . VAL A 1 254 ? 17.027 -13.459 6.592 1.00 10.48 253 VAL A CA 1
ATOM 1869 C C . VAL A 1 254 ? 17.616 -14.846 6.291 1.00 11.34 253 VAL A C 1
ATOM 1870 O O . VAL A 1 254 ? 18.812 -15.028 6.434 1.00 12.50 253 VAL A O 1
ATOM 1874 N N . ASN A 1 255 ? 16.817 -15.810 5.851 1.00 11.25 254 ASN A N 1
ATOM 1875 C CA . ASN A 1 255 ? 17.401 -17.139 5.604 1.00 12.39 254 ASN A CA 1
ATOM 1876 C C . ASN A 1 255 ? 17.243 -17.583 4.144 1.00 12.28 254 ASN A C 1
ATOM 1877 O O . ASN A 1 255 ? 17.176 -18.792 3.870 1.00 11.53 254 ASN A O 1
ATOM 1882 N N . ASN A 1 256 ? 17.146 -16.602 3.229 1.00 10.62 255 ASN A N 1
ATOM 1883 C CA . ASN A 1 256 ? 17.007 -16.975 1.807 1.00 10.07 255 ASN A CA 1
ATOM 1884 C C . ASN A 1 256 ? 17.645 -15.913 0.883 1.00 9.28 255 ASN A C 1
ATOM 1885 O O . ASN A 1 256 ? 16.961 -15.106 0.238 1.00 8.34 255 ASN A O 1
ATOM 1890 N N . GLN A 1 257 ? 18.956 -15.947 0.860 1.00 8.29 256 GLN A N 1
ATOM 1891 C CA . GLN A 1 257 ? 19.731 -15.055 0.027 1.00 7.86 256 GLN A CA 1
ATOM 1892 C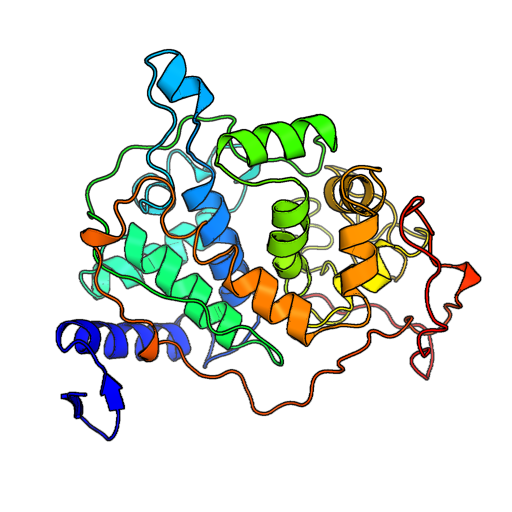 C . GLN A 1 257 ? 19.290 -15.110 -1.435 1.00 8.37 256 GLN A C 1
ATOM 1893 O O . GLN A 1 257 ? 19.237 -14.096 -2.109 1.00 4.66 256 GLN A O 1
ATOM 1899 N N . GLN A 1 258 ? 19.018 -16.305 -1.951 1.00 6.76 257 GLN A N 1
ATOM 1900 C CA . GLN A 1 258 ? 18.676 -16.411 -3.394 1.00 7.98 257 GLN A CA 1
ATOM 1901 C C . GLN A 1 258 ? 17.333 -15.690 -3.697 1.00 7.51 257 GLN A C 1
ATOM 1902 O O . GLN A 1 258 ? 17.179 -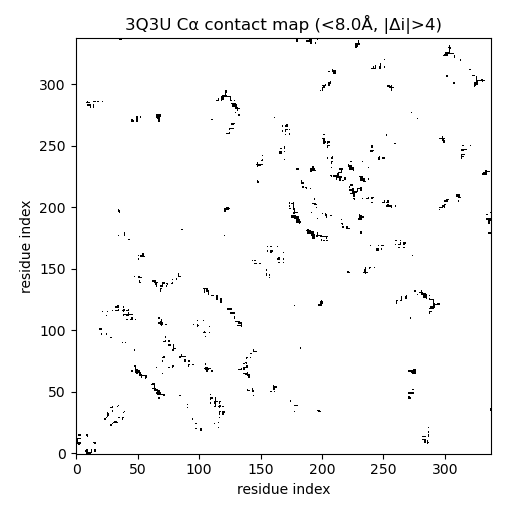14.978 -4.719 1.00 7.53 257 GLN A O 1
ATOM 1908 N N . ALA A 1 259 ? 16.363 -15.883 -2.792 1.00 7.50 258 ALA A N 1
ATOM 1909 C CA . ALA A 1 259 ? 15.065 -15.216 -2.968 1.00 8.70 258 ALA A CA 1
ATOM 1910 C C . ALA A 1 259 ? 15.293 -13.681 -2.890 1.00 7.58 258 ALA A C 1
ATOM 1911 O O . ALA A 1 259 ? 14.713 -12.953 -3.665 1.00 8.07 258 ALA A O 1
ATOM 1913 N N . MET A 1 260 ? 16.153 -13.225 -1.972 1.00 5.90 259 MET A N 1
ATOM 1914 C CA . MET A 1 260 ? 16.481 -11.782 -1.914 1.00 5.87 259 MET A CA 1
ATOM 1915 C C . MET A 1 260 ? 17.024 -11.298 -3.257 1.00 4.84 259 MET A C 1
ATOM 1916 O O . MET A 1 260 ? 16.633 -10.238 -3.714 1.00 4.98 259 MET A O 1
ATOM 1921 N N . VAL A 1 261 ? 17.920 -12.084 -3.856 1.00 5.02 260 VAL A N 1
ATOM 1922 C CA . VAL A 1 261 ? 18.465 -11.714 -5.208 1.00 5.08 260 VAL A CA 1
ATOM 1923 C C . VAL A 1 261 ? 17.342 -11.713 -6.227 1.00 7.19 260 VAL A C 1
ATOM 1924 O O . VAL A 1 261 ? 17.201 -10.742 -6.990 1.00 5.94 260 VAL A O 1
ATOM 1928 N N . ASN A 1 262 ? 16.588 -12.835 -6.321 1.00 6.99 261 ASN A N 1
ATOM 1929 C CA . ASN A 1 262 ? 15.478 -12.900 -7.318 1.00 6.13 261 ASN A CA 1
ATOM 1930 C C . ASN A 1 262 ? 14.443 -11.766 -7.150 1.00 6.47 261 ASN A C 1
ATOM 1931 O O . ASN A 1 262 ? 14.007 -11.125 -8.124 1.00 5.88 261 ASN A O 1
ATOM 1936 N N . ASN A 1 263 ? 14.065 -11.488 -5.908 1.00 5.32 262 ASN A N 1
ATOM 1937 C CA . ASN A 1 263 ? 13.050 -10.468 -5.629 1.00 6.43 262 ASN A CA 1
ATOM 1938 C C . ASN A 1 263 ? 13.621 -9.099 -5.996 1.00 5.47 262 ASN A C 1
ATOM 1939 O O . ASN A 1 263 ? 12.875 -8.268 -6.439 1.00 6.19 262 ASN A O 1
ATOM 1944 N N . PHE A 1 264 ? 14.922 -8.874 -5.773 1.00 5.10 263 PHE A N 1
ATOM 1945 C CA . PHE A 1 264 ? 15.571 -7.576 -6.061 1.00 5.64 263 PHE A CA 1
ATOM 1946 C C . PHE A 1 264 ? 15.603 -7.417 -7.584 1.00 6.34 263 PHE A C 1
ATOM 1947 O O . PHE A 1 264 ? 15.246 -6.378 -8.115 1.00 5.84 263 PHE A O 1
ATOM 1955 N N . GLU A 1 265 ? 16.011 -8.476 -8.288 1.00 5.99 264 GLU A N 1
ATOM 1956 C CA . GLU A 1 265 ? 15.982 -8.389 -9.748 1.00 6.07 264 GLU A CA 1
ATOM 1957 C C . GLU A 1 265 ? 14.591 -8.042 -10.268 1.00 6.85 264 GLU A C 1
ATOM 1958 O O . GLU A 1 265 ? 14.479 -7.228 -11.198 1.00 7.25 264 GLU A O 1
ATOM 1964 N N . ALA A 1 266 ? 13.557 -8.712 -9.722 1.00 5.98 265 ALA A N 1
ATOM 1965 C CA . ALA A 1 266 ? 12.162 -8.490 -10.154 1.00 5.74 265 ALA A CA 1
ATOM 1966 C C . ALA A 1 266 ? 11.765 -7.032 -9.948 1.00 5.41 265 ALA A C 1
ATOM 1967 O O . ALA A 1 266 ? 11.244 -6.379 -10.895 1.00 5.94 265 ALA A O 1
ATOM 1969 N N . VAL A 1 267 ? 11.999 -6.481 -8.743 1.00 4.47 266 VAL A N 1
ATOM 1970 C CA A VAL A 1 267 ? 11.516 -5.119 -8.469 0.50 4.63 266 VAL A CA 1
ATOM 1971 C CA B VAL A 1 267 ? 11.516 -5.130 -8.454 0.50 4.49 266 VAL A CA 1
ATOM 1972 C C . VAL A 1 267 ? 12.353 -4.097 -9.212 1.00 5.13 266 VAL A C 1
ATOM 1973 O O . VAL A 1 267 ? 11.826 -3.058 -9.641 1.00 5.88 266 VAL A O 1
ATOM 1980 N N . MET A 1 268 ? 13.643 -4.377 -9.377 1.00 4.71 267 MET A N 1
ATOM 1981 C CA . MET A 1 268 ? 14.498 -3.383 -10.093 1.00 3.92 267 MET A CA 1
ATOM 1982 C C . MET A 1 268 ? 14.146 -3.358 -11.557 1.00 4.17 267 MET A C 1
ATOM 1983 O O . MET A 1 268 ? 14.340 -2.337 -12.190 1.00 4.10 267 MET A O 1
ATOM 1988 N N . SER A 1 269 ? 13.626 -4.459 -12.113 1.00 6.84 268 SER A N 1
ATOM 1989 C CA A SER A 1 269 ? 13.166 -4.447 -13.507 0.50 5.79 268 SER A CA 1
ATOM 1990 C CA B SER A 1 269 ? 13.180 -4.434 -13.522 0.50 6.99 268 SER A CA 1
ATOM 1991 C C . SER A 1 269 ? 12.050 -3.409 -13.725 1.00 7.38 268 SER A C 1
ATOM 1992 O O . SER A 1 269 ? 12.022 -2.680 -14.718 1.00 7.39 268 SER A O 1
ATOM 1997 N N . ARG A 1 270 ? 11.123 -3.351 -12.767 1.00 6.89 269 ARG A N 1
ATOM 1998 C CA . ARG A 1 270 ? 10.065 -2.361 -12.698 1.00 7.30 269 ARG A CA 1
ATOM 1999 C C . ARG A 1 270 ? 10.616 -0.940 -12.465 1.00 5.58 269 ARG A C 1
ATOM 2000 O O . ARG A 1 270 ? 10.204 0.002 -13.163 1.00 6.86 269 ARG A O 1
ATOM 2008 N N . LEU A 1 271 ? 11.525 -0.797 -11.499 1.00 4.27 270 LEU A N 1
ATOM 2009 C CA . LEU A 1 271 ? 12.054 0.529 -11.110 1.00 3.45 270 LEU A CA 1
ATOM 2010 C C . LEU A 1 271 ? 12.695 1.180 -12.329 1.00 3.71 270 LEU A C 1
ATOM 2011 O O . LEU A 1 271 ? 12.532 2.394 -12.585 1.00 4.93 270 LEU A O 1
ATOM 2016 N N . ALA A 1 272 ? 13.489 0.385 -13.081 1.00 5.34 271 ALA A N 1
ATOM 2017 C CA . ALA A 1 272 ? 14.272 0.941 -14.186 1.00 7.11 271 ALA A CA 1
ATOM 2018 C C . ALA A 1 272 ? 13.427 1.498 -15.345 1.00 7.05 271 ALA A C 1
ATOM 2019 O O . ALA A 1 272 ? 13.962 2.201 -16.239 1.00 7.83 271 ALA A O 1
ATOM 2021 N N . VAL A 1 273 ? 12.162 1.119 -15.386 1.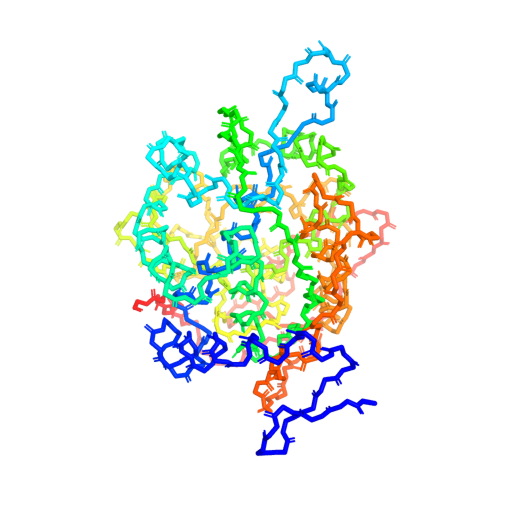00 5.97 272 VAL A N 1
ATOM 2022 C CA . VAL A 1 273 ? 11.235 1.564 -16.474 1.00 6.10 272 VAL A CA 1
ATOM 2023 C C . VAL A 1 273 ? 10.119 2.469 -16.002 1.00 5.79 272 VAL A C 1
ATOM 2024 O O . VAL A 1 273 ? 9.180 2.747 -16.745 1.00 7.02 272 VAL A O 1
ATOM 2028 N N . ILE A 1 274 ? 10.204 2.921 -14.757 1.00 5.78 273 ILE A N 1
ATOM 2029 C CA . ILE A 1 274 ? 9.174 3.830 -14.298 1.00 5.90 273 ILE A CA 1
ATOM 2030 C C . ILE A 1 274 ? 9.233 5.090 -15.225 1.00 7.36 273 ILE A C 1
ATOM 2031 O O . ILE A 1 274 ? 10.309 5.593 -15.499 1.00 6.70 273 ILE A O 1
ATOM 2036 N N . GLY A 1 275 ? 8.072 5.533 -15.728 1.00 6.87 274 GLY A N 1
ATOM 2037 C CA . GLY A 1 275 ? 7.953 6.654 -16.690 1.00 7.83 274 GLY A CA 1
ATOM 2038 C C . GLY A 1 275 ? 8.380 6.294 -18.102 1.00 10.21 274 GLY A C 1
ATOM 2039 O O . GLY A 1 275 ? 8.500 7.200 -18.979 1.00 9.88 274 GLY A O 1
ATOM 2040 N N . GLN A 1 276 ? 8.668 4.992 -18.335 1.00 8.34 275 GLN A N 1
ATOM 2041 C CA . GLN A 1 276 ? 9.141 4.564 -19.692 1.00 9.29 275 GLN A CA 1
ATOM 2042 C C . GLN A 1 276 ? 8.170 3.542 -20.314 1.00 10.22 275 GLN A C 1
ATOM 2043 O O . GLN A 1 276 ? 7.314 3.028 -19.627 1.00 11.01 275 GLN A O 1
ATOM 2049 N N . ILE A 1 277 ? 8.310 3.261 -21.589 1.00 10.79 276 ILE A N 1
ATOM 2050 C CA . ILE A 1 277 ? 7.398 2.332 -22.298 1.00 11.29 276 ILE A CA 1
ATOM 2051 C C . ILE A 1 277 ? 8.292 1.138 -22.684 1.00 10.70 276 ILE A C 1
ATOM 2052 O O . ILE A 1 277 ? 9.126 1.260 -23.606 1.00 11.08 276 ILE A O 1
ATOM 2057 N N . PRO A 1 278 ? 8.165 -0.003 -21.984 1.00 9.52 277 PRO A N 1
ATOM 2058 C CA . PRO A 1 278 ? 9.150 -1.076 -22.243 1.00 10.22 277 PRO A CA 1
ATOM 2059 C C . PRO A 1 278 ? 9.240 -1.541 -23.712 1.00 9.19 277 PRO A C 1
ATOM 2060 O O . PRO A 1 278 ? 10.317 -1.856 -24.215 1.00 7.70 277 PRO A O 1
ATOM 2064 N N . SER A 1 279 ? 8.099 -1.585 -24.393 1.00 10.02 278 SER A N 1
ATOM 2065 C CA . SER A 1 279 ? 8.086 -1.965 -25.819 1.00 9.94 278 SER A CA 1
ATOM 2066 C C . SER A 1 279 ? 8.942 -0.994 -26.719 1.00 9.56 278 SER A C 1
ATOM 2067 O O . SER A 1 279 ? 9.329 -1.369 -27.823 1.00 9.24 278 SER A O 1
ATOM 2070 N N . GLU A 1 280 ? 9.320 0.195 -26.192 1.00 7.55 279 GLU A N 1
ATOM 2071 C CA . GLU A 1 280 ? 10.197 1.124 -26.942 1.00 9.13 279 GLU A CA 1
ATOM 2072 C C . GLU A 1 280 ? 11.647 0.880 -26.637 1.00 8.06 279 GLU A C 1
ATOM 2073 O O . GLU A 1 280 ? 12.515 1.585 -27.192 1.00 7.89 279 GLU A O 1
ATOM 2079 N N . LEU A 1 281 ? 11.917 -0.052 -25.712 1.00 6.24 280 LEU A N 1
ATOM 2080 C CA . LEU A 1 281 ? 13.296 -0.296 -25.267 1.00 7.84 280 LEU A CA 1
ATOM 2081 C C . LEU A 1 281 ? 13.904 -1.542 -25.899 1.00 9.68 280 LEU A C 1
ATOM 2082 O O . LEU A 1 281 ? 13.178 -2.356 -26.452 1.00 11.12 280 LEU A O 1
ATOM 2087 N N . VAL A 1 282 ? 15.233 -1.661 -25.897 1.00 10.54 281 VAL A N 1
ATOM 2088 C CA A VAL A 1 282 ? 15.895 -2.863 -26.421 0.50 8.61 281 VAL A CA 1
ATOM 2089 C CA B VAL A 1 282 ? 15.858 -2.894 -26.387 0.50 9.51 281 VAL A CA 1
ATOM 2090 C C . VAL A 1 282 ? 16.546 -3.631 -25.265 1.00 8.57 281 VAL A C 1
ATOM 2091 O O . VAL A 1 282 ? 17.206 -3.023 -24.386 1.00 7.56 281 VAL A O 1
ATOM 2098 N N . ASP A 1 283 ? 16.371 -4.942 -25.257 1.00 8.43 282 ASP A N 1
ATOM 2099 C CA . ASP A 1 283 ? 16.942 -5.725 -24.142 1.00 8.13 282 ASP A CA 1
ATOM 2100 C C . ASP A 1 283 ? 18.473 -5.932 -24.362 1.00 9.39 282 ASP A C 1
ATOM 2101 O O . ASP A 1 283 ? 18.869 -6.593 -25.330 1.00 8.89 282 ASP A O 1
ATOM 2106 N N . CYS A 1 284 ? 19.286 -5.372 -23.458 1.00 7.62 283 CYS A N 1
ATOM 2107 C CA . CYS A 1 284 ? 20.758 -5.443 -23.482 1.00 7.95 283 CYS A CA 1
ATOM 2108 C C . CYS A 1 284 ? 21.231 -6.082 -22.177 1.00 7.71 283 CYS A C 1
ATOM 2109 O O . CYS A 1 284 ? 22.368 -5.872 -21.736 1.00 5.40 283 CYS A O 1
ATOM 2112 N N . SER A 1 285 ? 20.368 -6.921 -21.599 1.00 6.67 284 SER A N 1
ATOM 2113 C CA . SER A 1 285 ? 20.728 -7.555 -20.270 1.00 6.09 284 SER A CA 1
ATOM 2114 C C . SER A 1 285 ? 21.987 -8.384 -20.303 1.00 7.57 284 SER A C 1
ATOM 2115 O O . SER A 1 285 ? 22.672 -8.568 -19.261 1.00 8.90 284 SER A O 1
ATOM 2118 N N . ASP A 1 286 ? 22.291 -8.949 -21.481 1.00 7.42 285 ASP A N 1
ATOM 2119 C CA . ASP A 1 286 ? 23.422 -9.842 -21.589 1.00 10.20 285 ASP A CA 1
ATOM 2120 C C . ASP A 1 286 ? 24.767 -9.087 -21.599 1.00 10.24 285 ASP A C 1
ATOM 2121 O O . ASP A 1 286 ? 25.803 -9.725 -21.667 1.00 12.75 285 ASP A O 1
ATOM 2126 N N . VAL A 1 287 ? 24.757 -7.749 -21.618 1.00 8.34 286 VAL A N 1
ATOM 2127 C CA . VAL A 1 287 ? 25.983 -6.934 -21.425 1.00 7.58 286 VAL A CA 1
ATOM 2128 C C . VAL A 1 287 ? 26.384 -6.889 -19.928 1.00 8.79 286 VAL A C 1
ATOM 2129 O O . VAL A 1 287 ? 27.547 -6.716 -19.576 1.00 8.33 286 VAL A O 1
ATOM 2133 N N . ILE A 1 288 ? 25.418 -7.091 -19.047 1.00 8.07 287 ILE A N 1
ATOM 2134 C CA . ILE A 1 288 ? 25.705 -6.986 -17.601 1.00 7.54 287 ILE A CA 1
ATOM 2135 C C . ILE A 1 288 ? 26.595 -8.183 -17.138 1.00 8.43 287 ILE A C 1
ATOM 2136 O O . ILE A 1 288 ? 26.309 -9.370 -17.447 1.00 7.04 287 ILE A O 1
ATOM 2141 N N . PRO A 1 289 ? 27.666 -7.872 -16.410 1.00 10.40 288 PRO A N 1
ATOM 2142 C CA . PRO A 1 289 ? 28.632 -8.879 -16.031 1.00 12.07 288 PRO A CA 1
ATOM 2143 C C . PRO A 1 289 ? 28.031 -9.898 -15.060 1.00 13.06 288 PRO A C 1
ATOM 2144 O O . PRO A 1 289 ? 27.007 -9.657 -14.470 1.00 9.18 288 PRO A O 1
ATOM 2148 N N . THR A 1 290 ? 28.650 -11.067 -14.957 1.00 15.77 289 THR A N 1
ATOM 2149 C CA . THR A 1 290 ? 28.358 -11.953 -13.812 1.00 19.33 289 THR A CA 1
ATOM 2150 C C . THR A 1 290 ? 29.083 -11.514 -12.551 1.00 19.09 289 THR A C 1
ATOM 2151 O O . THR A 1 290 ? 30.203 -10.995 -12.618 1.00 19.97 289 THR A O 1
ATOM 2155 N N . PRO A 1 291 ? 28.470 -11.703 -11.358 1.00 19.80 290 PRO A N 1
ATOM 2156 C CA . PRO A 1 291 ? 29.219 -11.374 -10.132 1.00 20.26 290 PRO A CA 1
ATOM 2157 C C . PRO A 1 291 ? 30.456 -12.254 -9.868 1.00 21.24 290 PRO A C 1
ATOM 2158 O O . PRO A 1 291 ? 30.567 -13.345 -10.456 1.00 20.77 290 PRO A O 1
ATOM 2162 N N . PRO A 1 292 ? 31.380 -11.785 -9.001 1.00 22.75 291 PRO A N 1
ATOM 2163 C CA . PRO A 1 292 ? 32.561 -12.588 -8.673 1.00 22.80 291 PRO A CA 1
ATOM 2164 C C . PRO A 1 292 ? 32.185 -14.012 -8.274 1.00 22.59 291 PRO A C 1
ATOM 2165 O O . PRO A 1 292 ? 31.200 -14.178 -7.571 1.00 20.64 291 PRO A O 1
ATOM 2169 N N . LEU A 1 293 ? 32.957 -15.030 -8.707 1.00 21.25 292 LEU A N 1
ATOM 2170 C CA . LEU A 1 293 ? 32.829 -16.366 -8.114 1.00 21.21 292 LEU A CA 1
ATOM 2171 C C . LEU A 1 293 ? 33.036 -16.241 -6.608 1.00 21.87 292 LEU A C 1
ATOM 2172 O O . LEU A 1 293 ? 34.138 -15.965 -6.153 1.00 23.64 292 LEU A O 1
ATOM 2177 N N . ALA A 1 294 ? 32.001 -16.459 -5.816 1.00 22.83 293 ALA A N 1
ATOM 2178 C CA . ALA A 1 294 ? 32.121 -16.284 -4.351 1.00 23.56 293 ALA A CA 1
ATOM 2179 C C . ALA A 1 294 ? 30.914 -16.927 -3.740 1.00 24.47 293 ALA A C 1
ATOM 2180 O O . ALA A 1 294 ? 29.797 -16.673 -4.197 1.00 27.45 293 ALA A O 1
ATOM 2182 N N . LYS A 1 295 ? 31.095 -17.796 -2.762 1.00 22.03 294 LYS A N 1
ATOM 2183 C CA . LYS A 1 295 ? 29.936 -18.446 -2.204 1.00 20.87 294 LYS A CA 1
ATOM 2184 C C . LYS A 1 295 ? 29.334 -17.625 -1.049 1.00 19.96 294 LYS A C 1
ATOM 2185 O O . LYS A 1 295 ? 29.891 -17.567 0.075 0.50 18.89 294 LYS A O 1
ATOM 2191 N N . VAL A 1 296 ? 28.203 -16.966 -1.325 1.00 16.67 295 VAL A N 1
ATOM 2192 C CA . VAL A 1 296 ? 27.586 -16.162 -0.294 1.00 13.63 295 VAL A CA 1
ATOM 2193 C C . VAL A 1 296 ? 26.629 -17.094 0.392 1.00 13.69 295 VAL A C 1
ATOM 2194 O O . VAL A 1 296 ? 25.948 -17.886 -0.259 1.00 13.38 295 VAL A O 1
ATOM 2198 N N . ALA A 1 297 ? 26.567 -16.982 1.711 1.00 12.36 296 ALA A N 1
ATOM 2199 C CA . ALA A 1 297 ? 25.694 -17.765 2.536 1.00 12.01 296 ALA A CA 1
ATOM 2200 C C . ALA A 1 297 ? 24.257 -17.554 2.168 1.00 10.93 296 ALA A C 1
ATOM 2201 O O . ALA A 1 297 ? 23.754 -16.376 2.073 1.00 9.93 296 ALA A O 1
ATOM 2203 N N . GLN A 1 298 ? 23.556 -18.671 2.057 1.00 10.33 297 GLN A N 1
ATOM 2204 C CA A GLN A 1 298 ? 22.120 -18.566 1.821 0.50 10.13 297 GLN A CA 1
ATOM 2205 C CA B GLN A 1 298 ? 22.126 -18.620 1.819 0.50 10.21 297 GLN A CA 1
ATOM 2206 C C . GLN A 1 298 ? 21.402 -18.131 3.101 1.00 10.00 297 GLN A C 1
ATOM 2207 O O . GLN A 1 298 ? 20.360 -17.481 3.034 1.00 10.03 297 GLN A O 1
ATOM 2218 N N . VAL A 1 299 ? 21.940 -18.478 4.276 1.00 10.10 298 VAL A N 1
ATOM 2219 C CA . VAL A 1 299 ? 21.253 -18.093 5.506 1.00 10.51 298 VAL A CA 1
ATOM 2220 C C . VAL A 1 299 ? 22.162 -17.113 6.265 1.00 10.53 298 VAL A C 1
ATOM 2221 O O . VAL A 1 299 ? 23.324 -17.417 6.496 1.00 10.15 298 VAL A O 1
ATOM 2225 N N . GLY A 1 300 ? 21.607 -15.989 6.695 1.00 10.24 299 GLY A N 1
ATOM 2226 C CA . GLY A 1 300 ? 22.371 -14.980 7.426 1.00 9.70 299 GLY A CA 1
ATOM 2227 C C . GLY A 1 300 ? 22.805 -15.442 8.798 1.00 10.85 299 GLY A C 1
ATOM 2228 O O . GLY A 1 300 ? 22.359 -16.496 9.284 1.00 10.18 299 GLY A O 1
ATOM 2229 N N . SER A 1 301 ? 23.762 -14.703 9.397 1.00 10.79 300 SER A N 1
ATOM 2230 C CA . SER A 1 301 ? 24.311 -15.108 10.688 1.00 10.49 300 SER A CA 1
ATOM 2231 C C . SER A 1 301 ? 24.107 -14.005 11.676 1.00 9.65 300 SER A C 1
ATOM 2232 O O . SER A 1 301 ? 24.226 -12.821 11.334 1.00 7.51 300 SER A O 1
ATOM 2235 N N . LEU A 1 302 ? 23.896 -14.377 12.932 1.00 9.31 301 LEU A N 1
ATOM 2236 C CA . LEU A 1 302 ? 24.014 -13.330 13.942 1.00 10.28 301 LEU A CA 1
ATOM 2237 C C . LEU A 1 302 ? 25.456 -12.876 14.035 1.00 9.56 301 LEU A C 1
ATOM 2238 O O . LEU A 1 302 ? 26.364 -13.715 14.022 1.00 11.25 301 LEU A O 1
ATOM 2243 N N . PRO A 1 303 ? 25.674 -11.551 14.249 1.00 9.59 302 PRO A N 1
ATOM 2244 C CA . PRO A 1 303 ? 27.037 -11.083 14.415 1.00 10.32 302 PRO A CA 1
ATOM 2245 C C . PRO A 1 303 ? 27.626 -11.619 15.717 1.00 11.12 302 PRO A C 1
ATOM 2246 O O . PRO A 1 303 ? 26.882 -12.072 16.576 1.00 11.02 302 PRO A O 1
ATOM 2250 N N . PRO A 1 304 ? 28.953 -11.547 15.869 1.00 13.25 303 PRO A N 1
ATOM 2251 C CA . PRO A 1 304 ? 29.633 -11.970 17.122 1.00 15.52 303 PRO A CA 1
ATOM 2252 C C . PRO A 1 304 ? 29.027 -11.315 18.374 1.00 15.71 303 PRO A C 1
ATOM 2253 O O . PRO A 1 304 ? 28.658 -10.123 18.347 1.00 13.33 303 PRO A O 1
ATOM 2257 N N . GLY A 1 305 ? 28.880 -12.087 19.455 1.00 13.81 304 GLY A N 1
ATOM 2258 C CA . GLY A 1 305 ? 28.353 -11.489 20.676 1.00 15.39 304 GLY A CA 1
ATOM 2259 C C . GLY A 1 305 ? 26.831 -11.365 20.736 1.00 15.04 304 GLY A C 1
ATOM 2260 O O . GLY A 1 305 ? 26.289 -10.841 21.704 1.00 16.93 304 GLY A O 1
ATOM 2261 N N . LYS A 1 306 ? 26.131 -11.832 19.703 1.00 12.52 305 LYS A N 1
ATOM 2262 C CA . LYS A 1 306 ? 24.668 -11.754 19.668 1.00 11.44 305 LYS A CA 1
ATOM 2263 C C . LYS A 1 306 ? 24.070 -13.163 19.731 1.00 12.51 305 LYS A C 1
ATOM 2264 O O . LYS A 1 306 ? 24.644 -14.109 19.142 1.00 15.80 305 LYS A O 1
ATOM 2270 N N . SER A 1 307 ? 22.868 -13.261 20.317 1.00 13.26 306 SER A N 1
ATOM 2271 C CA . SER A 1 307 ? 22.069 -14.496 20.344 1.00 14.26 306 SER A CA 1
ATOM 2272 C C . SER A 1 307 ? 20.676 -14.175 19.796 1.00 15.11 306 SER A C 1
ATOM 2273 O O . SER A 1 307 ? 20.316 -12.995 19.560 1.00 12.69 306 SER A O 1
ATOM 2276 N N . MET A 1 308 ? 19.873 -15.226 19.646 1.00 16.19 307 MET A N 1
ATOM 2277 C CA . MET A 1 308 ? 18.523 -15.103 19.121 1.00 16.50 307 MET A CA 1
ATOM 2278 C C . MET A 1 308 ? 17.685 -14.159 19.978 1.00 15.61 307 MET A C 1
ATOM 2279 O O . MET A 1 308 ? 16.746 -13.532 19.468 1.00 17.59 307 MET A O 1
ATOM 2284 N N . ALA A 1 309 ? 18.065 -13.992 21.247 1.00 15.46 308 ALA A N 1
ATOM 2285 C CA . ALA A 1 309 ? 17.392 -13.087 22.169 1.00 14.53 308 ALA A CA 1
ATOM 2286 C C . ALA A 1 309 ? 17.574 -11.588 21.782 1.00 15.74 308 ALA A C 1
ATOM 2287 O O . ALA A 1 309 ? 16.822 -10.703 22.248 1.00 16.04 308 ALA A O 1
ATOM 2289 N N . ASP A 1 310 ? 18.577 -11.310 20.950 1.00 12.04 309 ASP A N 1
ATOM 2290 C CA . ASP A 1 310 ? 18.870 -9.948 20.511 1.00 13.04 309 ASP A CA 1
ATOM 2291 C C . ASP A 1 310 ? 18.053 -9.549 19.296 1.00 10.86 309 ASP A C 1
ATOM 2292 O O . ASP A 1 310 ? 18.097 -8.408 18.881 1.00 11.19 309 ASP A O 1
ATOM 2297 N N . VAL A 1 311 ? 17.298 -10.497 18.724 1.00 12.59 310 VAL A N 1
ATOM 2298 C CA . VAL A 1 311 ? 16.576 -10.272 17.432 1.00 11.70 310 VAL A CA 1
ATOM 2299 C C . VAL A 1 311 ? 15.164 -9.843 17.798 1.00 13.51 310 VAL A C 1
ATOM 2300 O O . VAL A 1 311 ? 14.447 -10.530 18.605 1.00 14.54 310 VAL A O 1
ATOM 2304 N N . GLN A 1 312 ? 14.756 -8.689 17.318 1.00 11.64 311 GLN A N 1
ATOM 2305 C CA . GLN A 1 312 ? 13.348 -8.258 17.487 1.00 11.74 311 GLN A CA 1
ATOM 2306 C C . GLN A 1 312 ? 12.453 -9.074 16.534 1.00 13.03 311 GLN A C 1
ATOM 2307 O O . GLN A 1 312 ? 12.743 -9.216 15.325 1.00 12.80 311 GLN A O 1
ATOM 2313 N N . VAL A 1 313 ? 11.403 -9.657 17.098 1.00 13.47 312 VAL A N 1
ATOM 2314 C CA . VAL A 1 313 ? 10.413 -10.441 16.316 1.00 14.68 312 VAL A CA 1
ATOM 2315 C C . VAL A 1 313 ? 9.182 -9.553 16.135 1.00 15.28 312 VAL A C 1
ATOM 2316 O O . VAL A 1 313 ? 8.406 -9.322 17.118 1.00 14.91 312 VAL A O 1
ATOM 2320 N N . ALA A 1 314 ? 9.031 -9.036 14.914 1.00 19.78 313 ALA A N 1
ATOM 2321 C CA . ALA A 1 314 ? 7.989 -8.070 14.613 1.00 20.87 313 ALA A CA 1
ATOM 2322 C C . ALA A 1 314 ? 6.959 -8.649 13.685 1.00 22.09 313 ALA A C 1
ATOM 2323 O O . ALA A 1 314 ? 5.919 -8.029 13.433 1.00 24.02 313 ALA A O 1
ATOM 2325 N N . CYS A 1 315 ? 7.223 -9.823 13.144 1.00 23.31 314 CYS A N 1
ATOM 2326 C CA . CYS A 1 315 ? 6.220 -10.412 12.225 1.00 26.23 314 CYS A CA 1
ATOM 2327 C C . CYS A 1 315 ? 5.260 -11.190 13.120 1.00 32.26 314 CYS A C 1
ATOM 2328 O O . CYS A 1 315 ? 5.695 -11.934 13.986 1.00 34.29 314 CYS A O 1
ATOM 2331 N N . THR A 1 316 ? 3.968 -10.989 12.925 1.00 37.89 315 THR A N 1
ATOM 2332 C CA . THR A 1 316 ? 2.971 -11.697 13.741 1.00 44.60 315 THR A CA 1
ATOM 2333 C C . THR A 1 316 ? 2.288 -12.865 13.016 1.00 46.99 315 THR A C 1
ATOM 2334 O O . THR A 1 316 ? 2.380 -14.006 13.488 1.00 50.17 315 THR A O 1
ATOM 2338 N N . ASN A 1 317 ? 1.651 -12.586 11.879 0.01 47.47 316 ASN A N 1
ATOM 2339 C CA . ASN A 1 317 ? 0.920 -13.602 11.117 0.01 49.47 316 ASN A CA 1
ATOM 2340 C C . ASN A 1 317 ? 1.811 -14.716 10.565 0.01 49.18 316 ASN A C 1
ATOM 2341 O O . ASN A 1 317 ? 1.377 -15.861 10.436 0.01 51.13 316 ASN A O 1
ATOM 2346 N N . GLY A 1 318 ? 3.055 -14.374 10.240 0.01 47.11 317 GLY A N 1
ATOM 2347 C CA . GLY A 1 318 ? 4.010 -15.353 9.730 0.01 47.09 317 GLY A CA 1
ATOM 2348 C C . GLY A 1 318 ? 4.409 -16.366 10.784 0.01 48.90 317 GLY A C 1
ATOM 2349 O O . GLY A 1 318 ? 3.636 -17.266 11.111 0.01 51.40 317 GLY A O 1
ATOM 2350 N N . MET A 1 319 ? 5.618 -16.225 11.321 0.01 47.93 318 MET A N 1
ATOM 2351 C CA . MET A 1 319 ? 6.090 -17.148 12.350 0.01 49.62 318 MET A CA 1
ATOM 2352 C C . MET A 1 319 ? 7.560 -16.961 12.727 0.01 48.14 318 MET A C 1
ATOM 2353 O O . MET A 1 319 ? 8.288 -16.223 12.067 0.01 45.97 318 MET A O 1
ATOM 2358 N N . PRO A 1 320 ? 7.990 -17.644 13.798 0.01 49.60 319 PRO A N 1
ATOM 2359 C CA . PRO A 1 320 ? 9.284 -17.507 14.472 0.01 48.70 319 PRO A CA 1
ATOM 2360 C C . PRO A 1 320 ? 10.517 -17.619 13.571 0.01 47.23 319 PRO A C 1
ATOM 2361 O O . PRO A 1 320 ? 10.442 -18.152 12.462 0.01 47.37 319 PRO A O 1
ATOM 2365 N N . PHE A 1 321 ? 11.636 -17.103 14.079 1.00 46.47 320 PHE A N 1
ATOM 2366 C CA . PHE A 1 321 ? 12.949 -17.186 13.444 1.00 44.86 320 PHE A CA 1
ATOM 2367 C C . PHE A 1 321 ? 13.531 -18.555 13.690 1.00 46.50 320 PHE A C 1
ATOM 2368 O O . PHE A 1 321 ? 13.204 -19.179 14.723 1.00 49.21 320 PHE A O 1
ATOM 2376 N N . PRO A 1 322 ? 14.423 -19.033 12.774 1.00 45.72 321 PRO A N 1
ATOM 2377 C CA . PRO A 1 322 ? 15.179 -20.286 13.066 1.00 46.52 321 PRO A CA 1
ATOM 2378 C C . PRO A 1 322 ? 16.367 -19.927 13.942 1.00 44.26 321 PRO A C 1
ATOM 2379 O O . PRO A 1 322 ? 16.747 -18.768 13.927 1.00 43.61 321 PRO A O 1
ATOM 2383 N N . SER A 1 323 ? 16.949 -20.836 14.733 1.00 44.70 322 SER A N 1
ATOM 2384 C CA . SER A 1 323 ? 18.222 -20.425 15.314 1.00 41.98 322 SER A CA 1
ATOM 2385 C C . SER A 1 323 ? 19.205 -20.195 14.150 1.00 39.16 322 SER A C 1
ATOM 2386 O O . SER A 1 323 ? 19.659 -21.157 13.496 1.00 39.08 322 SER A O 1
ATOM 2389 N N . LEU A 1 324 ? 19.481 -18.907 13.884 1.00 3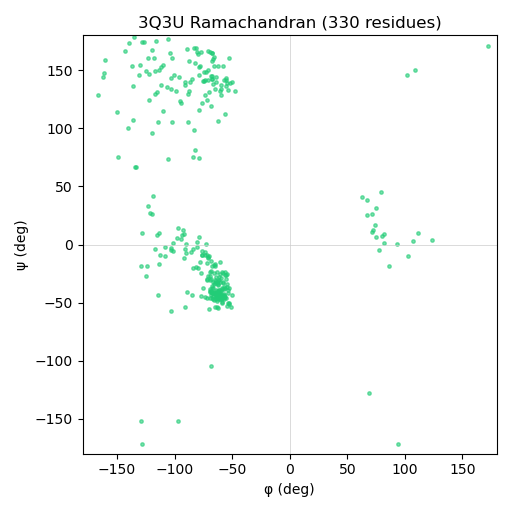4.54 323 LEU A N 1
ATOM 2390 C CA . LEU A 1 324 ? 20.481 -18.518 12.903 1.00 30.83 323 LEU A CA 1
ATOM 2391 C C . LEU A 1 324 ? 21.842 -18.813 13.499 1.00 30.10 323 LEU A C 1
ATOM 2392 O O . LEU A 1 324 ? 21.994 -18.731 14.707 1.00 30.08 323 LEU A O 1
ATOM 2397 N N . PRO A 1 325 ? 22.842 -19.160 12.664 1.00 28.78 324 PRO A N 1
ATOM 2398 C CA . PRO A 1 325 ? 24.137 -19.397 13.280 1.00 28.89 324 PRO A CA 1
ATOM 2399 C C . PRO A 1 325 ? 24.712 -18.081 13.842 1.00 27.56 324 PRO A C 1
ATOM 2400 O O . PRO A 1 325 ? 24.263 -17.007 13.392 1.00 23.49 324 PRO A O 1
ATOM 2404 N N . THR A 1 326 ? 25.643 -18.162 14.815 1.00 27.22 325 THR A N 1
ATOM 2405 C CA . THR A 1 326 ? 26.429 -16.970 15.265 1.00 27.79 325 THR A CA 1
ATOM 2406 C C . THR A 1 326 ? 27.836 -16.982 14.695 1.00 27.74 325 THR A C 1
ATOM 2407 O O . THR A 1 326 ? 28.476 -18.002 14.682 1.00 31.57 325 THR A O 1
ATOM 2411 N N . SER A 1 327 ? 28.285 -15.853 14.174 1.00 26.36 326 SER A N 1
ATOM 2412 C CA . SER A 1 327 ? 29.638 -15.717 13.669 1.00 26.45 326 SER A CA 1
ATOM 2413 C C . SER A 1 327 ? 30.644 -15.883 14.782 1.00 27.23 326 SER A C 1
ATOM 2414 O O . SER A 1 327 ? 30.394 -15.437 15.926 1.00 26.97 326 SER A O 1
ATOM 2417 N N . PRO A 1 328 ? 31.791 -16.512 14.456 1.00 27.54 327 PRO A N 1
ATOM 2418 C CA . PRO A 1 328 ? 32.771 -16.764 15.506 1.00 27.54 327 PRO A CA 1
ATOM 2419 C C . PRO A 1 328 ? 33.601 -15.494 15.803 1.00 25.41 327 PRO A C 1
ATOM 2420 O O . PRO A 1 328 ? 33.633 -14.543 15.006 1.00 22.98 327 PRO A O 1
ATOM 2424 N N . GLY A 1 329 ? 34.261 -15.533 16.948 1.00 24.32 328 GLY A N 1
ATOM 2425 C CA . GLY A 1 329 ? 35.259 -14.566 17.314 1.00 23.36 328 GLY A CA 1
ATOM 2426 C C . GLY A 1 329 ? 34.662 -13.450 18.135 1.00 19.48 328 GLY A C 1
ATOM 2427 O O . GLY A 1 329 ? 33.506 -13.506 18.545 1.00 18.81 328 GLY A O 1
ATOM 2428 N N . PRO A 1 330 ? 35.465 -12.416 18.376 1.00 19.20 329 PRO A N 1
ATOM 2429 C CA . PRO A 1 330 ? 35.001 -11.270 19.137 1.00 17.50 329 PRO A CA 1
ATOM 2430 C C . PRO A 1 330 ? 34.117 -10.320 18.354 1.00 16.23 329 PRO A C 1
ATOM 2431 O O . PRO A 1 330 ? 34.057 -10.379 17.122 1.00 14.28 329 PRO A O 1
ATOM 2435 N N . VAL A 1 331 ? 33.445 -9.426 19.099 1.00 14.97 330 VAL A N 1
ATOM 2436 C CA . VAL A 1 331 ? 32.781 -8.266 18.553 1.00 15.31 330 VAL A CA 1
ATOM 2437 C C . VAL A 1 331 ? 33.827 -7.435 17.857 1.00 17.89 330 VAL A C 1
ATOM 2438 O O . VAL A 1 331 ? 34.866 -7.104 18.473 1.00 19.21 330 VAL A O 1
ATOM 2442 N N . GLN A 1 332 ? 33.566 -7.067 16.601 1.00 16.33 331 GLN A N 1
ATOM 2443 C CA . GLN A 1 332 ? 34.501 -6.141 15.935 1.00 19.65 331 GLN A CA 1
ATOM 2444 C C . GLN A 1 332 ? 33.788 -4.974 15.265 1.00 16.92 331 GLN A C 1
ATOM 2445 O O . GLN A 1 332 ? 32.658 -5.133 14.790 1.00 17.64 331 GLN A O 1
ATOM 2451 N N . THR A 1 333 ? 34.429 -3.803 15.275 1.00 17.90 332 THR A N 1
ATOM 2452 C CA . THR A 1 333 ? 33.891 -2.626 14.681 1.00 15.30 332 THR A CA 1
ATOM 2453 C C . THR A 1 333 ? 33.786 -2.857 13.182 1.00 14.50 332 THR A C 1
ATOM 2454 O O . THR A 1 333 ? 34.730 -3.367 12.567 1.00 15.83 332 THR A O 1
ATOM 2458 N N . VAL A 1 334 ? 32.643 -2.496 12.595 1.00 11.07 333 VAL A N 1
ATOM 2459 C CA . VAL A 1 334 ? 32.484 -2.577 11.108 1.00 10.40 333 VAL A CA 1
ATOM 2460 C C . VAL A 1 334 ? 33.303 -1.482 10.500 1.00 10.03 333 VAL A C 1
ATOM 2461 O O . VAL A 1 334 ? 33.124 -0.303 10.836 1.00 10.60 333 VAL A O 1
ATOM 2465 N N . ALA A 1 335 ? 34.198 -1.858 9.604 1.00 9.85 334 ALA A N 1
ATOM 2466 C CA . ALA A 1 335 ? 35.022 -0.889 8.909 1.00 11.68 334 ALA A CA 1
ATOM 2467 C C . ALA A 1 335 ? 34.214 0.002 7.959 1.00 11.47 334 ALA A C 1
ATOM 2468 O O . ALA A 1 335 ? 33.311 -0.477 7.307 1.00 9.61 334 ALA A O 1
ATOM 2470 N N . PRO A 1 336 ? 34.609 1.287 7.833 1.00 11.66 335 PRO A N 1
ATOM 2471 C CA . PRO A 1 336 ? 33.862 2.156 6.882 1.00 11.97 335 PRO A CA 1
ATOM 2472 C C . PRO A 1 336 ? 34.272 1.880 5.417 1.00 13.52 335 PRO A C 1
ATOM 2473 O O . PRO A 1 336 ? 35.343 1.403 5.159 1.00 14.73 335 PRO A O 1
ATOM 2477 N N . VAL A 1 337 ? 33.348 2.156 4.504 1.00 12.68 336 VAL A N 1
ATOM 2478 C CA . VAL A 1 337 ? 33.668 2.151 3.087 1.00 16.17 336 VAL A CA 1
ATOM 2479 C C . VAL A 1 337 ? 34.293 3.526 2.742 1.00 19.16 336 VAL A C 1
ATOM 2480 O O . VAL A 1 337 ? 33.574 4.550 2.510 1.00 19.53 336 VAL A O 1
ATOM 2484 N N . LEU A 1 338 ? 35.587 3.591 2.677 1.00 24.28 337 LEU A N 1
ATOM 2485 C CA . LEU A 1 338 ? 36.228 4.885 2.330 1.00 30.30 337 LEU A CA 1
ATOM 2486 C C . LEU A 1 338 ? 37.054 4.833 1.029 1.00 35.19 337 LEU A C 1
ATOM 2487 O O . LEU A 1 338 ? 36.592 4.182 0.078 1.00 37.49 337 LEU A O 1
#

B-factor: mean 11.89, std 8.46, range [2.16, 59.2]